Protein AF-A0A3A9TE23-F1 (afdb_monomer_lite)

Radius of gyration: 24.59 Å; chains: 1; bounding box: 57×44×62 Å

Foldseek 3Di:
DDWDWDADPPPRDIATEDDDAKEKEAEPPPRDIDTDHDPDPPDQWYFYHDRHDGFWIKDWDQDPVHNVFIKIWTGGLNDTDIDRDPDPVVVSVVNSVVVVVNVVVVVVLVVVLVVLLVVQLVVDPLAKGWSAWDDDPPDDTFTWIWGRPDPQKIWTWGWDDDDPFKIKIWIFTFPDRHPDSVSVSVLSSVVCVQCVCCRVVVPDDSQVTGPPCVVGGHTPDIDMGGD

Secondary structure (DSSP, 8-state):
-EEEEEE-TTT--EEEEEESS-EEEE-TTT--EEEE--S-TT----EEEETTEEEEEEEEEE-SSSTT-EEEEEEETTEEEEE----HHHHHHHHHHHHHH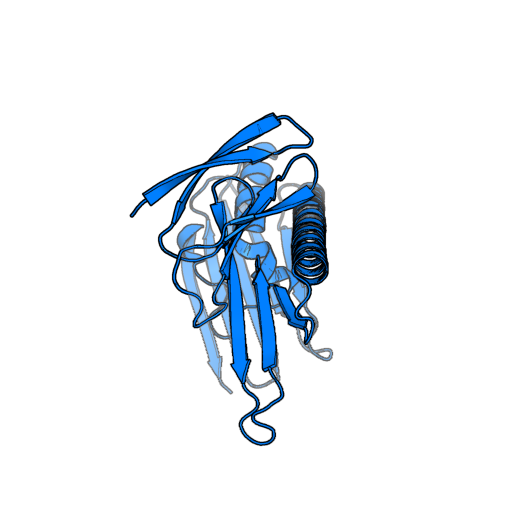HHHHHHHHHHHHHHHHHHHHHH-SSS-EEEEEEEETTEEEEEEEEEEEETTEEEEEEEEEEGGGEEEEEEEEESS---SHHHHHHHHHHHHHHHHHHHHHT-S-TTT-STTGGGTEEEEEEEEEE-

Structure (mmCIF, N/CA/C/O backbone):
data_AF-A0A3A9TE23-F1
#
_entry.id   AF-A0A3A9TE23-F1
#
loop_
_atom_site.group_PDB
_atom_site.id
_atom_site.type_symbol
_atom_site.label_atom_id
_atom_site.label_alt_id
_atom_site.label_comp_id
_atom_site.label_asym_id
_atom_site.label_entity_id
_atom_site.label_seq_id
_atom_site.pdbx_PDB_ins_code
_atom_site.Cartn_x
_atom_site.Cartn_y
_atom_site.Cartn_z
_atom_site.occupancy
_atom_site.B_iso_or_equiv
_atom_site.auth_seq_id
_atom_site.auth_comp_id
_atom_site.auth_asym_id
_atom_site.auth_atom_id
_atom_site.pdbx_PDB_model_num
ATOM 1 N N . MET A 1 1 ? 21.279 19.957 -16.772 1.00 60.94 1 MET A N 1
ATOM 2 C CA . MET A 1 1 ? 20.176 19.000 -17.012 1.00 60.94 1 MET A CA 1
ATOM 3 C C . MET A 1 1 ? 19.514 19.462 -18.283 1.00 60.94 1 MET A C 1
ATOM 5 O O . MET A 1 1 ? 19.335 20.667 -18.406 1.00 60.94 1 MET A O 1
ATOM 9 N N . CYS A 1 2 ? 19.209 18.559 -19.206 1.00 66.44 2 CYS A N 1
ATOM 10 C CA . CYS A 1 2 ? 18.525 18.917 -20.442 1.00 66.44 2 CYS A CA 1
ATOM 11 C C . CYS A 1 2 ? 17.061 18.499 -20.309 1.00 66.44 2 CYS A C 1
ATOM 13 O O . CYS A 1 2 ? 16.775 17.368 -19.922 1.00 66.44 2 CYS A O 1
ATOM 15 N N . GLU A 1 3 ? 16.146 19.429 -20.561 1.00 82.75 3 GLU A N 1
ATOM 16 C CA . GLU A 1 3 ? 14.729 19.113 -20.722 1.00 82.75 3 GLU A CA 1
ATOM 17 C C . GLU A 1 3 ? 14.525 18.637 -22.160 1.00 82.75 3 GLU A C 1
ATOM 19 O O . GLU A 1 3 ? 14.970 19.295 -23.102 1.00 82.75 3 GLU A O 1
ATOM 24 N N . LYS A 1 4 ? 13.913 17.466 -22.325 1.00 84.12 4 LYS A N 1
ATOM 25 C CA . LYS A 1 4 ? 13.550 16.905 -23.624 1.00 84.12 4 LYS A CA 1
ATOM 26 C C . LYS A 1 4 ? 12.032 16.782 -23.686 1.00 84.12 4 LYS A C 1
ATOM 28 O O . LYS A 1 4 ? 11.417 16.255 -22.760 1.00 84.12 4 LYS A O 1
ATOM 33 N N . ILE A 1 5 ? 11.448 17.272 -24.776 1.00 87.94 5 ILE A N 1
ATOM 34 C CA . ILE A 1 5 ? 10.037 17.052 -25.102 1.00 87.94 5 ILE A CA 1
ATOM 35 C C . ILE A 1 5 ? 9.972 15.791 -25.947 1.00 87.94 5 ILE A C 1
ATOM 37 O O . ILE A 1 5 ? 10.686 15.684 -26.946 1.00 87.94 5 ILE A O 1
ATOM 41 N N . ILE A 1 6 ? 9.136 14.844 -25.543 1.00 87.38 6 ILE A N 1
ATOM 42 C CA . ILE A 1 6 ? 8.956 13.590 -26.261 1.00 87.38 6 ILE A CA 1
ATOM 43 C C . ILE A 1 6 ? 7.504 13.429 -26.615 1.00 87.38 6 ILE A C 1
ATOM 45 O O . ILE A 1 6 ? 6.638 13.591 -25.762 1.00 87.38 6 ILE A O 1
ATOM 49 N N . ARG A 1 7 ? 7.256 13.077 -27.868 1.00 89.56 7 ARG A N 1
ATOM 50 C CA . ARG A 1 7 ? 5.918 12.846 -28.377 1.00 89.56 7 ARG A CA 1
ATOM 51 C C . ARG A 1 7 ? 5.729 11.367 -28.659 1.00 89.56 7 ARG A C 1
ATOM 53 O O . ARG A 1 7 ? 6.504 10.775 -29.410 1.00 89.56 7 ARG A O 1
ATOM 60 N N . CYS A 1 8 ? 4.697 10.776 -28.069 1.00 88.56 8 CYS A N 1
ATOM 61 C CA . CYS A 1 8 ? 4.293 9.423 -28.404 1.00 88.56 8 CYS A CA 1
ATOM 62 C C . CYS A 1 8 ? 3.770 9.395 -29.843 1.00 88.56 8 CYS A C 1
ATOM 64 O O . CYS A 1 8 ? 2.800 10.069 -30.169 1.00 88.56 8 CYS A O 1
ATOM 66 N N . HIS A 1 9 ? 4.368 8.574 -30.702 1.00 87.56 9 HIS A N 1
ATOM 67 C CA . HIS A 1 9 ? 3.972 8.470 -32.109 1.00 87.56 9 HIS A CA 1
ATOM 68 C C . HIS A 1 9 ? 2.631 7.742 -32.328 1.00 87.56 9 HIS A C 1
ATOM 70 O O . HIS A 1 9 ? 2.135 7.713 -33.450 1.00 87.56 9 HIS A O 1
ATOM 76 N N . LYS A 1 10 ? 2.058 7.124 -31.284 1.00 90.44 10 LYS A N 1
ATOM 77 C CA . LYS A 1 10 ? 0.805 6.359 -31.366 1.00 90.44 10 LYS A CA 1
ATOM 78 C C . LYS A 1 10 ? -0.418 7.136 -30.872 1.00 90.44 10 LYS A C 1
ATOM 80 O O . LYS A 1 10 ? -1.478 7.000 -31.473 1.00 90.44 10 LYS A O 1
ATOM 85 N N . CYS A 1 11 ? -0.296 7.925 -29.800 1.00 90.56 11 CYS A N 1
ATOM 86 C CA . CYS A 1 11 ? -1.403 8.729 -29.255 1.00 90.56 11 CYS A CA 1
ATOM 87 C C . CYS A 1 11 ? -1.148 10.245 -29.260 1.00 90.56 11 CYS A C 1
ATOM 89 O O . CYS A 1 11 ? -1.963 10.997 -28.736 1.00 90.56 11 CYS A O 1
ATOM 91 N N . ASP A 1 12 ? -0.025 10.701 -29.826 1.00 90.44 12 ASP A N 1
ATOM 92 C CA . ASP A 1 12 ? 0.365 12.115 -29.941 1.00 90.44 12 ASP A CA 1
ATOM 93 C C . ASP A 1 12 ? 0.532 12.883 -28.620 1.00 90.44 12 ASP A C 1
ATOM 95 O O . ASP A 1 12 ? 0.778 14.091 -28.639 1.00 90.44 12 ASP A O 1
ATOM 99 N N . LYS A 1 13 ? 0.475 12.203 -27.469 1.00 89.81 13 LYS A N 1
ATOM 100 C CA . LYS A 1 13 ? 0.777 12.822 -26.177 1.00 89.81 13 LYS A CA 1
ATOM 101 C C . LYS A 1 13 ? 2.226 13.266 -26.080 1.00 89.81 13 LYS A C 1
ATOM 103 O O . LYS A 1 13 ? 3.140 12.554 -26.499 1.00 89.81 13 LYS A O 1
ATOM 108 N N . GLU A 1 14 ? 2.413 14.429 -25.469 1.00 92.12 14 GLU A N 1
ATOM 109 C CA . GLU A 1 14 ? 3.717 15.027 -25.222 1.00 92.12 14 GLU A CA 1
ATOM 110 C C . GLU A 1 14 ? 4.085 14.956 -23.740 1.00 92.12 14 GLU A C 1
ATOM 112 O O . GLU A 1 14 ? 3.259 15.221 -22.867 1.00 92.12 14 GLU A O 1
ATOM 117 N N . TYR A 1 15 ? 5.348 14.634 -23.478 1.00 90.25 15 TYR A N 1
ATOM 118 C CA . TYR A 1 15 ? 5.921 14.466 -22.148 1.00 90.25 15 TYR A CA 1
ATOM 119 C C . TYR A 1 15 ? 7.186 15.302 -22.018 1.00 90.25 15 TYR A C 1
ATOM 121 O O . TYR A 1 15 ? 8.023 15.316 -22.927 1.00 90.25 15 TYR A O 1
ATOM 129 N N . LYS A 1 16 ? 7.358 15.982 -20.884 1.00 91.62 16 LYS A N 1
ATOM 130 C CA . LYS A 1 16 ? 8.549 16.784 -20.590 1.00 91.62 16 LYS A CA 1
ATOM 131 C C . LYS A 1 16 ? 9.441 16.052 -19.600 1.00 91.62 16 LYS A C 1
ATOM 133 O O . LYS A 1 16 ? 9.187 16.033 -18.399 1.00 91.62 16 LYS A O 1
ATOM 138 N N . ILE A 1 17 ? 10.534 15.484 -20.100 1.00 87.50 17 ILE A N 1
ATOM 139 C CA . ILE A 1 17 ? 11.469 14.704 -19.286 1.00 87.50 17 ILE A CA 1
ATOM 140 C C . ILE A 1 17 ? 12.756 15.488 -19.064 1.00 87.50 17 ILE A C 1
ATOM 142 O O . ILE A 1 17 ? 13.442 15.892 -20.004 1.00 87.50 17 ILE A O 1
ATOM 146 N N . LYS A 1 18 ? 13.121 15.670 -17.793 1.00 87.38 18 LYS A N 1
ATOM 147 C CA . LYS A 1 18 ? 14.417 16.225 -17.387 1.00 87.38 18 LYS A CA 1
ATOM 148 C C . LYS A 1 18 ? 15.351 15.082 -17.026 1.00 87.38 18 LYS A C 1
ATOM 150 O O . LYS A 1 18 ? 15.304 14.586 -15.905 1.00 87.38 18 LYS A O 1
ATOM 155 N N . ASN A 1 19 ? 16.224 14.698 -17.955 1.00 82.62 19 ASN A N 1
ATOM 156 C CA . ASN A 1 19 ? 17.244 13.690 -17.684 1.00 82.62 19 ASN A CA 1
ATOM 157 C C . ASN A 1 19 ? 18.611 14.063 -18.274 1.00 82.62 19 ASN A C 1
ATOM 159 O O . ASN A 1 19 ? 18.714 14.841 -19.224 1.00 82.62 19 ASN A O 1
ATOM 163 N N . LYS A 1 20 ? 19.677 13.545 -17.662 1.00 77.94 20 LYS A N 1
ATOM 164 C CA . LYS A 1 20 ? 21.055 13.656 -18.163 1.00 77.94 20 LYS A CA 1
ATOM 165 C C . LYS A 1 20 ? 21.547 12.365 -18.821 1.00 77.94 20 LYS A C 1
ATOM 167 O O . LYS A 1 20 ? 22.457 12.452 -19.635 1.00 77.94 20 LYS A O 1
ATOM 172 N N . ASN A 1 21 ? 20.955 11.225 -18.472 1.00 76.06 21 ASN A N 1
ATOM 173 C CA . ASN A 1 21 ? 21.371 9.905 -18.938 1.00 76.06 21 ASN A CA 1
ATOM 174 C C . ASN A 1 21 ? 20.557 9.460 -20.158 1.00 76.06 21 ASN A C 1
ATOM 176 O O . ASN A 1 21 ? 19.556 10.092 -20.517 1.00 76.06 21 ASN A O 1
ATOM 180 N N . HIS A 1 22 ? 20.965 8.336 -20.747 1.00 83.38 22 HIS A N 1
ATOM 181 C CA . HIS A 1 22 ? 20.103 7.532 -21.607 1.00 83.38 22 HIS A CA 1
ATOM 182 C C . HIS A 1 22 ? 18.820 7.170 -20.870 1.00 83.38 22 HIS A C 1
ATOM 184 O O . HIS A 1 22 ? 18.830 6.941 -19.656 1.00 83.38 22 HIS A O 1
ATOM 190 N N . PHE A 1 23 ? 17.699 7.129 -21.580 1.00 87.75 23 PHE A N 1
ATOM 191 C CA . PHE A 1 23 ? 16.463 6.685 -20.957 1.00 87.75 23 PHE A CA 1
ATOM 192 C C . PHE A 1 23 ? 15.488 6.056 -21.938 1.00 87.75 23 PHE A C 1
ATOM 194 O O . PHE A 1 23 ? 15.481 6.348 -23.133 1.00 87.75 23 PHE A O 1
ATOM 201 N N . ILE A 1 24 ? 14.657 5.185 -21.384 1.00 90.44 24 ILE A N 1
ATOM 202 C CA . ILE A 1 24 ? 13.485 4.615 -22.026 1.00 90.44 24 ILE A CA 1
ATOM 203 C C . ILE A 1 24 ? 12.281 5.331 -21.438 1.00 90.44 24 ILE A C 1
ATOM 205 O O . ILE A 1 24 ? 12.178 5.489 -20.222 1.00 90.44 24 ILE A O 1
ATOM 209 N N . CYS A 1 25 ? 11.369 5.775 -22.289 1.00 90.75 25 CYS A N 1
ATOM 210 C CA . CYS A 1 25 ? 10.105 6.335 -21.847 1.00 90.75 25 CYS A CA 1
ATOM 211 C C . CYS A 1 25 ? 8.954 5.518 -22.433 1.00 90.75 25 CYS A C 1
ATOM 213 O O . CYS A 1 25 ? 8.954 5.174 -23.614 1.00 90.75 25 CYS A O 1
ATOM 215 N N . ILE A 1 26 ? 8.012 5.169 -21.562 1.00 93.19 26 ILE A N 1
ATOM 216 C CA . ILE A 1 26 ? 6.812 4.394 -21.846 1.00 93.19 26 ILE A CA 1
ATOM 217 C C . ILE A 1 26 ? 5.614 5.333 -21.718 1.00 93.19 26 ILE A C 1
ATOM 219 O O . ILE A 1 26 ? 5.441 5.993 -20.695 1.00 93.19 26 ILE A O 1
ATOM 223 N N . CYS A 1 27 ? 4.778 5.381 -22.751 1.00 91.31 27 CYS A N 1
ATOM 224 C CA . CYS A 1 27 ? 3.500 6.088 -22.718 1.00 91.31 27 CYS A CA 1
ATOM 225 C C . CYS A 1 27 ? 2.465 5.273 -21.929 1.00 91.31 27 CYS A C 1
ATOM 227 O O . CYS A 1 27 ? 2.150 4.152 -22.332 1.00 91.31 27 CYS A O 1
ATOM 229 N N . SER A 1 28 ? 1.897 5.829 -20.856 1.00 88.88 28 SER A N 1
ATOM 230 C CA . SER A 1 28 ? 0.905 5.123 -20.027 1.00 88.88 28 SER A CA 1
ATOM 231 C C . SER A 1 28 ? -0.415 4.832 -20.748 1.00 88.88 28 SER A C 1
ATOM 233 O O . SER A 1 28 ? -1.085 3.856 -20.427 1.00 88.88 28 SER A O 1
ATOM 235 N N . GLU A 1 29 ? -0.788 5.629 -21.754 1.00 87.56 29 GLU A N 1
ATOM 236 C CA . GLU A 1 29 ? -2.057 5.443 -22.468 1.00 87.56 29 GLU A CA 1
ATOM 237 C C . GLU A 1 29 ? -2.046 4.272 -23.439 1.00 87.56 29 GLU A C 1
ATOM 239 O O . GLU A 1 29 ? -3.017 3.526 -23.546 1.00 87.56 29 GLU A O 1
ATOM 244 N N . CYS A 1 30 ? -0.974 4.153 -24.219 1.00 89.31 30 CYS A N 1
ATOM 245 C CA . CYS A 1 30 ? -0.921 3.209 -25.330 1.00 89.31 30 CYS A CA 1
ATOM 246 C C . CYS A 1 30 ? 0.144 2.124 -25.153 1.00 89.31 30 CYS A C 1
ATOM 248 O O . CYS A 1 30 ? 0.262 1.259 -26.032 1.00 89.31 30 CYS A O 1
ATOM 250 N N . MET A 1 31 ? 0.877 2.178 -24.030 1.00 89.50 31 MET A N 1
ATOM 251 C CA . MET A 1 31 ? 1.964 1.282 -23.626 1.00 89.50 31 MET A CA 1
ATOM 252 C C . MET A 1 31 ? 3.027 1.113 -24.710 1.00 89.50 31 MET A C 1
ATOM 254 O O . MET A 1 31 ? 3.570 0.032 -24.898 1.00 89.50 31 MET A O 1
ATOM 258 N N . THR A 1 32 ? 3.308 2.180 -25.456 1.00 88.38 32 THR A N 1
ATOM 259 C CA . THR A 1 32 ? 4.381 2.201 -26.451 1.00 88.38 32 THR A CA 1
ATOM 260 C C . THR A 1 32 ? 5.624 2.829 -25.843 1.00 88.38 32 THR A C 1
ATOM 262 O O . THR A 1 32 ? 5.549 3.921 -25.274 1.00 88.38 32 THR A O 1
ATOM 265 N N . GLY A 1 33 ? 6.751 2.126 -25.957 1.00 86.44 33 GLY A N 1
ATOM 266 C CA . GLY A 1 33 ? 8.049 2.584 -25.479 1.00 86.44 33 GLY A CA 1
ATOM 267 C C . GLY A 1 33 ? 8.917 3.183 -26.578 1.00 86.44 33 GLY A C 1
ATOM 268 O O . GLY A 1 33 ? 8.765 2.869 -27.757 1.00 86.44 33 GLY A O 1
ATOM 269 N N . TYR A 1 34 ? 9.830 4.058 -26.179 1.00 83.31 34 TYR A N 1
ATOM 270 C CA . TYR A 1 34 ? 10.830 4.660 -27.054 1.00 83.31 34 TYR A CA 1
ATOM 271 C C . TYR A 1 34 ? 12.119 4.920 -26.279 1.00 83.31 34 TYR A C 1
ATOM 273 O O . TYR A 1 34 ? 12.097 5.362 -25.126 1.00 83.31 34 TYR A O 1
ATOM 281 N N . THR A 1 35 ? 13.251 4.657 -26.926 1.00 81.19 35 THR A N 1
ATOM 282 C CA . THR A 1 35 ? 14.575 5.009 -26.418 1.00 81.19 35 THR A CA 1
ATOM 283 C C . THR A 1 35 ? 14.954 6.419 -26.822 1.00 81.19 35 THR A C 1
ATOM 285 O O . THR A 1 35 ? 14.730 6.855 -27.951 1.00 81.19 35 THR A O 1
ATOM 288 N N . ILE A 1 36 ? 15.587 7.128 -25.894 1.00 74.88 36 ILE A N 1
ATOM 289 C CA . ILE A 1 36 ? 16.309 8.355 -26.192 1.00 74.88 36 ILE A CA 1
ATOM 290 C C . ILE A 1 36 ? 17.752 8.175 -25.750 1.00 74.88 36 ILE A C 1
ATOM 292 O O . ILE A 1 36 ? 18.080 8.244 -24.562 1.00 74.88 36 ILE A O 1
ATOM 296 N N . GLU A 1 37 ? 18.611 7.990 -26.743 1.00 71.06 37 GLU A N 1
ATOM 297 C CA . GLU A 1 37 ? 20.050 7.888 -26.557 1.00 71.06 37 GLU A CA 1
ATOM 298 C C . GLU A 1 37 ? 20.670 9.289 -26.371 1.00 71.06 37 GLU A C 1
ATOM 300 O O . GLU A 1 37 ? 20.199 10.314 -26.884 1.00 71.06 37 GLU A O 1
ATOM 305 N N . THR A 1 38 ? 21.710 9.355 -25.551 1.00 60.25 38 THR A N 1
ATOM 306 C CA . THR A 1 38 ? 22.585 10.513 -25.337 1.00 60.25 38 THR A CA 1
ATOM 307 C C . THR A 1 38 ? 23.970 10.207 -25.918 1.00 60.25 38 THR A C 1
ATOM 309 O O . THR A 1 38 ? 24.295 9.055 -26.150 1.00 60.25 38 THR A O 1
ATOM 312 N N . LEU A 1 39 ? 24.791 11.218 -26.205 1.00 50.78 39 LEU A N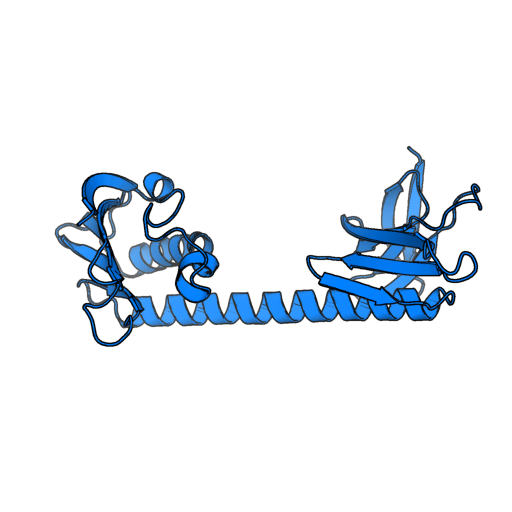 1
ATOM 313 C CA . LEU A 1 39 ? 26.033 11.086 -26.997 1.00 50.78 39 LEU A CA 1
ATOM 314 C C . LEU A 1 39 ? 27.164 10.227 -26.371 1.00 50.78 39 LEU A C 1
ATOM 316 O O . LEU A 1 39 ? 28.256 10.194 -26.928 1.00 50.78 39 LEU A O 1
ATOM 320 N N . ASP A 1 40 ? 26.949 9.570 -25.227 1.00 49.66 40 ASP A N 1
ATOM 321 C CA . ASP A 1 40 ? 27.984 8.812 -24.508 1.00 49.66 40 ASP A CA 1
ATOM 322 C C . ASP A 1 40 ? 27.730 7.295 -24.603 1.00 49.66 40 ASP A C 1
ATOM 324 O O . ASP A 1 40 ? 26.883 6.735 -23.909 1.00 49.66 40 ASP A O 1
ATOM 328 N N . GLU A 1 41 ? 28.441 6.626 -25.511 1.00 51.72 41 GLU A N 1
ATOM 329 C CA . GLU A 1 41 ? 28.194 5.240 -25.953 1.00 51.72 41 GLU A CA 1
ATOM 330 C C . GLU A 1 41 ? 28.765 4.158 -25.014 1.00 51.72 41 GLU A C 1
ATOM 332 O O . GLU A 1 41 ? 28.697 2.966 -25.312 1.00 51.72 41 GLU A O 1
ATOM 337 N N . THR A 1 42 ? 29.374 4.534 -23.886 1.00 50.41 42 THR A N 1
ATOM 338 C CA . THR A 1 42 ? 30.250 3.604 -23.151 1.00 50.41 42 THR A CA 1
ATOM 339 C C . THR A 1 42 ? 29.564 2.756 -22.071 1.00 50.41 42 THR A C 1
ATOM 341 O O . THR A 1 42 ? 30.170 1.783 -21.615 1.00 50.41 42 THR A O 1
ATOM 344 N N . LYS A 1 43 ? 28.311 3.057 -21.686 1.00 56.81 43 LYS A N 1
ATOM 345 C CA . LYS A 1 43 ? 27.490 2.256 -20.746 1.00 56.81 43 LYS A CA 1
ATOM 346 C C . LYS A 1 43 ? 25.990 2.372 -21.048 1.00 56.81 43 LYS A C 1
ATOM 348 O O . LYS A 1 43 ? 25.491 3.489 -21.173 1.00 56.81 43 LYS A O 1
ATOM 353 N N . MET A 1 44 ? 25.254 1.253 -21.092 1.00 61.50 44 MET A N 1
ATOM 354 C CA . MET A 1 44 ? 23.783 1.255 -21.208 1.00 61.50 44 MET A CA 1
ATOM 355 C C . MET A 1 44 ? 23.105 1.286 -19.826 1.00 61.50 44 MET A C 1
ATOM 357 O O . MET A 1 44 ? 22.284 0.423 -19.511 1.00 61.50 44 MET A O 1
ATOM 361 N N . ASP A 1 45 ? 23.412 2.292 -19.006 1.00 72.56 45 ASP A N 1
ATOM 362 C CA . ASP A 1 45 ? 22.603 2.586 -17.820 1.00 72.56 45 ASP A CA 1
ATOM 363 C C . ASP A 1 45 ? 21.445 3.498 -18.254 1.00 72.56 45 ASP A C 1
ATOM 365 O O . ASP A 1 45 ? 21.624 4.695 -18.497 1.00 72.56 45 ASP A O 1
ATOM 369 N N . TYR A 1 46 ? 20.258 2.912 -18.418 1.00 84.56 46 TYR A N 1
ATOM 370 C CA . TYR A 1 46 ? 19.057 3.631 -18.845 1.00 84.56 46 TYR A CA 1
ATOM 371 C C . TYR A 1 46 ? 18.177 3.946 -17.648 1.00 84.56 46 TYR A C 1
ATOM 373 O O . TYR A 1 46 ? 17.842 3.055 -16.873 1.00 84.56 46 TYR A O 1
ATOM 381 N N . ASP A 1 47 ? 17.708 5.182 -17.539 1.00 89.81 47 ASP A N 1
ATOM 382 C CA . ASP A 1 47 ? 16.562 5.470 -16.681 1.00 89.81 47 ASP A CA 1
ATOM 383 C C . ASP A 1 47 ? 15.263 5.044 -17.377 1.00 89.81 47 ASP A C 1
ATOM 385 O O . ASP A 1 47 ? 15.141 5.141 -18.597 1.00 89.81 47 ASP A O 1
ATOM 389 N N . ILE A 1 48 ? 14.277 4.588 -16.610 1.00 91.62 48 ILE A N 1
ATOM 390 C CA . ILE A 1 48 ? 12.964 4.201 -17.133 1.00 91.62 48 ILE A CA 1
ATOM 391 C C . ILE A 1 48 ? 11.940 5.221 -16.651 1.00 91.62 48 ILE A C 1
ATOM 393 O O . ILE A 1 48 ? 11.803 5.457 -15.447 1.00 91.62 48 ILE A O 1
ATOM 397 N N . PHE A 1 49 ? 11.207 5.802 -17.593 1.00 92.56 49 PHE A N 1
ATOM 398 C CA . PHE A 1 49 ? 10.126 6.743 -17.342 1.00 92.56 49 PHE A CA 1
ATOM 399 C C . PHE A 1 49 ? 8.787 6.158 -17.787 1.00 92.56 49 PHE A C 1
ATOM 401 O O . PHE A 1 49 ? 8.685 5.601 -18.877 1.00 92.56 49 PHE A O 1
ATOM 408 N N . LEU A 1 50 ? 7.763 6.322 -16.955 1.00 91.38 50 LEU A N 1
ATOM 409 C CA . LEU A 1 50 ? 6.363 6.170 -17.336 1.00 91.38 50 LEU A CA 1
ATOM 410 C C . LEU A 1 50 ? 5.789 7.583 -17.414 1.00 91.38 50 LEU A C 1
ATOM 412 O O . LEU A 1 50 ? 5.741 8.285 -16.399 1.00 91.38 50 LEU A O 1
ATOM 416 N N . ASP A 1 51 ? 5.435 8.017 -18.621 1.00 91.25 51 ASP A N 1
ATOM 417 C CA . ASP A 1 51 ? 5.180 9.423 -18.937 1.00 91.25 51 ASP A CA 1
ATOM 418 C C . ASP A 1 51 ? 6.351 10.319 -18.465 1.00 91.25 51 ASP A C 1
ATOM 420 O O . ASP A 1 51 ? 7.483 10.163 -18.923 1.00 91.25 51 ASP A O 1
ATOM 424 N N . GLU A 1 52 ? 6.110 11.236 -17.523 1.00 90.88 52 GLU A N 1
ATOM 425 C CA . GLU A 1 52 ? 7.113 12.163 -16.972 1.00 90.88 52 GLU A CA 1
ATOM 426 C C . GLU A 1 52 ? 7.777 11.648 -15.680 1.00 90.88 52 GLU A C 1
ATOM 428 O O . GLU A 1 52 ? 8.744 12.239 -15.188 1.00 90.88 52 GLU A O 1
ATOM 433 N N . LYS A 1 53 ? 7.282 10.542 -15.111 1.00 91.56 53 LYS A N 1
ATOM 434 C CA . LYS A 1 53 ? 7.741 10.014 -13.822 1.00 91.56 53 LYS A CA 1
ATOM 435 C C . LYS A 1 53 ? 8.834 8.972 -14.033 1.00 91.56 53 LYS A C 1
ATOM 437 O O . LYS A 1 53 ? 8.624 7.975 -14.718 1.00 91.56 53 LYS A O 1
ATOM 442 N N . LYS A 1 54 ? 9.987 9.151 -13.382 1.00 91.88 54 LYS A N 1
ATOM 443 C CA . LYS A 1 54 ? 11.008 8.098 -13.294 1.00 91.88 54 LYS A CA 1
ATOM 444 C C . LYS A 1 54 ? 10.468 6.947 -12.440 1.00 91.88 54 LYS A C 1
ATOM 446 O O . LYS A 1 54 ? 10.141 7.152 -11.273 1.00 91.88 54 LYS A O 1
ATOM 451 N N . VAL A 1 55 ? 10.386 5.755 -13.020 1.00 91.88 55 VAL A N 1
ATOM 452 C CA . VAL A 1 55 ? 9.820 4.545 -12.393 1.00 91.88 55 VAL A CA 1
ATOM 453 C C . VAL A 1 55 ? 10.828 3.409 -12.251 1.00 91.88 55 VAL A C 1
ATOM 455 O O . VAL A 1 55 ? 10.525 2.386 -11.637 1.00 91.88 55 VAL A O 1
ATOM 458 N N . GLY A 1 56 ? 12.025 3.569 -12.812 1.00 91.56 56 GLY A N 1
ATOM 459 C CA . GLY A 1 56 ? 13.015 2.509 -12.809 1.00 91.56 56 GLY A CA 1
ATOM 460 C C . GLY A 1 56 ? 14.347 2.893 -13.427 1.00 91.56 56 GLY A C 1
ATOM 461 O O . GLY A 1 56 ? 14.576 4.050 -13.793 1.00 91.56 56 GLY A O 1
ATOM 462 N N . TYR A 1 57 ? 15.217 1.897 -13.534 1.00 90.81 57 TYR A N 1
ATOM 463 C CA . TYR A 1 57 ? 16.485 1.972 -14.244 1.00 90.81 57 TYR A CA 1
ATOM 464 C C . TYR A 1 57 ? 16.938 0.580 -14.709 1.00 90.81 57 TYR A C 1
ATOM 466 O O . TYR A 1 57 ? 16.512 -0.442 -14.168 1.00 90.81 57 TYR A O 1
ATOM 474 N N . ILE A 1 58 ? 17.819 0.549 -15.703 1.00 88.75 58 ILE A N 1
ATOM 475 C CA . ILE A 1 58 ? 18.510 -0.648 -16.177 1.00 88.75 58 ILE A CA 1
ATOM 476 C C . ILE A 1 58 ? 19.952 -0.599 -15.674 1.00 88.75 58 ILE A C 1
ATOM 478 O O . ILE A 1 58 ? 20.625 0.412 -15.847 1.00 88.75 58 ILE A O 1
ATOM 482 N N . GLU A 1 59 ? 20.414 -1.689 -15.065 1.00 86.69 59 GLU A N 1
ATOM 483 C CA . GLU A 1 59 ? 21.808 -1.899 -14.665 1.00 86.69 59 GLU A CA 1
ATOM 484 C C . GLU A 1 59 ? 22.455 -2.946 -15.581 1.00 86.69 59 GLU A C 1
ATOM 486 O O . GLU A 1 59 ? 22.000 -4.094 -15.648 1.00 86.69 59 GLU A O 1
ATOM 491 N N . GLU A 1 60 ? 23.553 -2.590 -16.249 1.00 83.94 60 GLU A N 1
ATOM 492 C CA . GLU A 1 60 ? 24.406 -3.567 -16.931 1.00 83.94 60 GLU A CA 1
ATOM 493 C C . GLU A 1 60 ? 25.401 -4.218 -15.965 1.00 83.94 60 GLU A C 1
ATOM 495 O O . GLU A 1 60 ? 26.218 -3.562 -15.317 1.00 83.94 60 GLU A O 1
ATOM 500 N N . ARG A 1 61 ? 25.394 -5.553 -15.912 1.00 78.06 61 ARG A N 1
ATOM 501 C CA . ARG A 1 61 ? 26.380 -6.349 -15.179 1.00 78.06 61 ARG A CA 1
ATOM 502 C C . ARG A 1 61 ? 27.173 -7.233 -16.127 1.00 78.06 61 ARG A C 1
ATOM 504 O O . ARG A 1 61 ? 26.653 -8.183 -16.714 1.00 78.06 61 ARG A O 1
ATOM 511 N N . ILE A 1 62 ? 28.471 -6.957 -16.211 1.00 75.62 62 ILE A N 1
ATOM 512 C CA . ILE A 1 62 ? 29.434 -7.826 -16.889 1.00 75.62 62 ILE A CA 1
ATOM 513 C C . ILE A 1 62 ? 29.696 -9.035 -15.991 1.00 75.62 62 ILE A C 1
ATOM 515 O O . ILE A 1 62 ? 30.006 -8.885 -14.806 1.00 75.62 62 ILE A O 1
ATOM 519 N N . ASN A 1 63 ? 29.582 -10.241 -16.545 1.00 66.88 63 ASN A N 1
ATOM 520 C CA . ASN A 1 63 ? 29.920 -11.450 -15.811 1.00 66.88 63 ASN A CA 1
ATOM 521 C C . ASN A 1 63 ? 31.433 -11.453 -15.495 1.00 66.88 63 ASN A C 1
ATOM 523 O O . ASN A 1 63 ? 32.251 -11.375 -16.416 1.00 66.88 63 ASN A O 1
ATOM 527 N N . PRO A 1 64 ? 31.838 -11.564 -14.215 1.00 62.50 64 PRO A N 1
ATOM 528 C CA . PRO A 1 64 ? 33.248 -11.491 -13.835 1.00 62.50 64 PRO A CA 1
ATOM 529 C C . PRO A 1 64 ? 34.075 -12.681 -14.350 1.00 62.50 64 PRO A C 1
ATOM 531 O O . PRO A 1 64 ? 35.289 -12.556 -14.499 1.00 62.50 64 PRO A O 1
ATOM 534 N N . VAL A 1 65 ? 33.432 -13.820 -14.635 1.00 65.12 65 VAL A N 1
ATOM 535 C CA . VAL A 1 65 ? 34.076 -15.060 -15.100 1.00 65.12 65 VAL A CA 1
ATOM 536 C C . VAL A 1 65 ? 34.148 -15.106 -16.626 1.00 65.12 65 VAL A C 1
ATOM 538 O O . VAL A 1 65 ? 35.175 -15.474 -17.192 1.00 65.12 65 VAL A O 1
ATOM 541 N N . VAL A 1 66 ? 33.076 -14.688 -17.303 1.00 67.69 66 VAL A N 1
ATOM 542 C CA . VAL A 1 66 ? 32.978 -14.677 -18.768 1.00 67.69 66 VAL A CA 1
ATOM 543 C C . VAL A 1 66 ? 32.809 -13.234 -19.229 1.00 67.69 66 VAL A C 1
ATOM 545 O O . VAL A 1 66 ? 31.694 -12.755 -19.395 1.00 67.69 66 VAL A O 1
ATOM 548 N N . LYS A 1 67 ? 33.926 -12.525 -19.432 1.00 62.41 67 LYS A N 1
ATOM 549 C CA . LYS A 1 67 ? 33.946 -11.077 -19.731 1.00 62.41 67 LYS A CA 1
ATOM 550 C C . LYS A 1 67 ? 33.166 -10.663 -20.989 1.00 62.41 67 LYS A C 1
ATOM 552 O O . LYS A 1 67 ? 32.865 -9.486 -21.144 1.00 62.41 67 LYS A O 1
ATOM 557 N N . SER A 1 68 ? 32.857 -11.600 -21.888 1.00 65.00 68 SER A N 1
ATOM 558 C CA . SER A 1 68 ? 32.023 -11.370 -23.077 1.00 65.00 68 SER A CA 1
ATOM 559 C C . SER A 1 68 ? 30.517 -11.416 -22.795 1.00 65.00 68 SER A C 1
ATOM 561 O O . SER A 1 68 ? 29.730 -11.034 -23.660 1.00 65.00 68 SER A O 1
ATOM 563 N N . HIS A 1 69 ? 30.108 -11.883 -21.612 1.00 72.88 69 HIS A N 1
ATOM 564 C CA . HIS A 1 69 ? 28.710 -12.046 -21.233 1.00 72.88 69 HIS A CA 1
ATOM 565 C C . HIS A 1 69 ? 28.226 -10.843 -20.424 1.00 72.88 69 HIS A C 1
ATOM 567 O O . HIS A 1 69 ? 28.731 -10.574 -19.329 1.00 72.88 69 HIS A O 1
ATOM 573 N N . VAL A 1 70 ? 27.238 -10.130 -20.960 1.00 74.31 70 VAL A N 1
ATOM 574 C CA . VAL A 1 70 ? 26.609 -8.969 -20.318 1.00 74.31 70 VAL A CA 1
ATOM 575 C C . VAL A 1 70 ? 25.169 -9.336 -19.997 1.00 74.31 70 VAL A C 1
ATOM 577 O O . VAL A 1 70 ? 24.407 -9.676 -20.897 1.00 74.31 70 VAL A O 1
ATOM 580 N N . ALA A 1 71 ? 24.806 -9.271 -18.720 1.00 81.12 71 ALA A N 1
ATOM 581 C CA . ALA A 1 71 ? 23.425 -9.394 -18.273 1.00 81.12 71 ALA A CA 1
ATOM 582 C C . ALA A 1 71 ? 22.903 -8.012 -17.872 1.00 81.12 71 ALA A C 1
ATOM 584 O O . ALA A 1 71 ? 23.610 -7.244 -17.221 1.00 81.12 71 ALA A O 1
ATOM 585 N N . ARG A 1 72 ? 21.659 -7.711 -18.225 1.00 83.56 72 ARG A N 1
ATOM 586 C CA . ARG A 1 72 ? 20.947 -6.493 -17.841 1.00 83.56 72 ARG A CA 1
ATOM 587 C C . ARG A 1 72 ? 19.936 -6.823 -16.758 1.00 83.56 72 ARG A C 1
ATOM 589 O O . ARG A 1 72 ? 19.258 -7.849 -16.824 1.00 83.56 72 ARG A O 1
ATOM 596 N N . LYS A 1 73 ? 19.849 -5.964 -15.749 1.00 87.88 73 LYS A N 1
ATOM 597 C CA . LYS A 1 73 ? 18.790 -6.002 -14.742 1.00 87.88 73 LYS A CA 1
ATOM 598 C C . LYS A 1 73 ? 17.900 -4.788 -14.915 1.00 87.88 73 LYS A C 1
ATOM 600 O O . LYS A 1 73 ? 18.376 -3.663 -14.825 1.00 87.88 73 LYS A O 1
ATOM 605 N N . ILE A 1 74 ? 16.624 -5.029 -15.152 1.00 88.50 74 ILE A N 1
ATOM 606 C CA . ILE A 1 74 ? 15.589 -4.016 -15.287 1.00 88.50 74 ILE A CA 1
ATOM 607 C C . ILE A 1 74 ? 14.904 -3.901 -13.930 1.00 88.50 74 ILE A C 1
ATOM 609 O O . ILE A 1 74 ? 14.195 -4.813 -13.508 1.00 88.50 74 ILE A O 1
ATOM 613 N N . HIS A 1 75 ? 15.136 -2.789 -13.242 1.00 89.69 75 HIS A N 1
ATOM 614 C CA . HIS A 1 75 ? 14.478 -2.455 -11.986 1.00 89.69 75 HIS A CA 1
ATOM 615 C C . HIS A 1 75 ? 13.332 -1.493 -12.286 1.00 89.69 75 HIS A C 1
ATOM 617 O O . HIS A 1 75 ? 13.589 -0.365 -12.702 1.00 89.69 75 HIS A O 1
ATOM 623 N N . CYS A 1 76 ? 12.079 -1.905 -12.095 1.00 87.56 76 CYS A N 1
ATOM 624 C CA . CYS A 1 76 ? 10.920 -1.072 -12.421 1.00 87.56 76 CYS A CA 1
ATOM 625 C C . CYS A 1 76 ? 9.766 -1.325 -11.449 1.00 87.56 76 CYS A C 1
ATOM 627 O O . CYS A 1 76 ? 9.328 -2.460 -11.315 1.00 87.56 76 CYS A O 1
ATOM 629 N N . LEU A 1 77 ? 9.276 -0.273 -10.778 1.00 84.44 77 LEU A N 1
ATOM 630 C CA . LEU A 1 77 ? 8.095 -0.335 -9.896 1.00 84.44 77 LEU A CA 1
ATOM 631 C C . LEU A 1 77 ? 8.115 -1.485 -8.862 1.00 84.44 77 LEU A C 1
ATOM 633 O O . LEU A 1 77 ? 7.084 -2.071 -8.557 1.00 84.44 77 LEU A O 1
ATOM 637 N N . GLY A 1 78 ? 9.293 -1.807 -8.317 1.00 76.12 78 GLY A N 1
ATOM 638 C CA . GLY A 1 78 ? 9.472 -2.896 -7.345 1.00 76.12 78 GLY A CA 1
ATOM 639 C C . GLY A 1 78 ? 9.751 -4.272 -7.963 1.00 76.12 78 GLY A C 1
ATOM 640 O O . GLY A 1 78 ? 10.240 -5.155 -7.263 1.00 76.12 78 GLY A O 1
ATOM 641 N N . GLU A 1 79 ? 9.552 -4.439 -9.271 1.00 82.56 79 GLU A N 1
ATOM 642 C CA . GLU A 1 79 ? 9.941 -5.640 -10.010 1.00 82.56 79 GLU A CA 1
ATOM 643 C C . GLU A 1 79 ? 11.417 -5.588 -10.436 1.00 82.56 79 GLU A C 1
ATOM 645 O O . GLU A 1 79 ? 12.002 -4.520 -10.660 1.00 82.56 79 GLU A O 1
ATOM 650 N N . CYS A 1 80 ? 12.027 -6.768 -10.567 1.00 87.38 80 CYS A N 1
ATOM 651 C CA . CYS A 1 80 ? 13.398 -6.941 -11.040 1.00 87.38 80 CYS A CA 1
ATOM 652 C C . CYS A 1 80 ? 13.445 -8.064 -12.077 1.00 87.38 80 CYS A C 1
ATOM 654 O O . CYS A 1 80 ? 13.349 -9.243 -11.730 1.00 87.38 80 CYS A O 1
ATOM 656 N N . VAL A 1 81 ? 13.613 -7.697 -13.346 1.00 86.19 81 VAL A N 1
ATOM 657 C CA . VAL A 1 81 ? 13.719 -8.646 -14.461 1.00 86.19 81 VAL A CA 1
ATOM 658 C C . VAL A 1 81 ? 15.172 -8.721 -14.911 1.00 86.19 81 VAL A C 1
ATOM 660 O O . VAL A 1 81 ? 15.856 -7.704 -15.016 1.00 86.19 81 VAL A O 1
ATOM 663 N N . ARG A 1 82 ? 15.677 -9.932 -15.155 1.00 85.81 82 ARG A N 1
ATOM 664 C CA . ARG A 1 82 ? 17.007 -10.141 -15.733 1.00 85.81 82 ARG A CA 1
ATOM 665 C C . ARG A 1 82 ? 16.861 -10.559 -17.188 1.00 85.81 82 ARG A C 1
ATOM 667 O O . ARG A 1 82 ? 16.186 -11.544 -17.461 1.00 85.81 82 ARG A O 1
ATOM 674 N N . THR A 1 83 ? 17.609 -9.900 -18.065 1.00 83.31 83 THR A N 1
ATOM 675 C CA . THR A 1 83 ? 17.692 -10.248 -19.483 1.00 83.31 83 THR A CA 1
ATOM 676 C C . THR A 1 83 ? 19.118 -10.238 -19.988 1.00 83.31 83 THR A C 1
ATOM 678 O O . THR A 1 83 ? 20.004 -9.588 -19.432 1.00 83.31 83 THR A O 1
ATOM 681 N N . GLU A 1 84 ? 19.358 -11.008 -21.037 1.00 84.44 84 GLU A N 1
ATOM 682 C CA . GLU A 1 84 ? 20.637 -11.049 -21.749 1.00 84.44 84 GLU A CA 1
ATOM 683 C C . GLU A 1 84 ? 20.495 -10.434 -23.149 1.00 84.44 84 GLU A C 1
ATOM 685 O O . GLU A 1 84 ? 21.483 -10.310 -23.878 1.00 84.44 84 GLU A O 1
ATOM 690 N N . SER A 1 85 ? 19.278 -9.997 -23.508 1.00 80.31 85 SER A N 1
ATOM 691 C CA . SER A 1 85 ? 19.006 -9.372 -24.794 1.00 80.31 85 SER A CA 1
ATOM 692 C C . SER A 1 85 ? 19.730 -8.040 -24.932 1.00 80.31 85 SER A C 1
ATOM 694 O O . SER A 1 85 ? 19.859 -7.264 -23.979 1.00 80.31 85 SER A O 1
ATOM 696 N N . LYS A 1 86 ? 20.221 -7.793 -26.147 1.00 78.69 86 LYS A N 1
ATOM 697 C CA . LYS A 1 86 ? 20.757 -6.504 -26.601 1.00 78.69 86 LYS A CA 1
ATOM 698 C C . LYS A 1 86 ? 19.757 -5.753 -27.484 1.00 78.69 86 LYS A C 1
ATOM 700 O O . LYS A 1 86 ? 20.044 -4.616 -27.848 1.00 78.69 86 LYS A O 1
ATOM 705 N N . ASP A 1 87 ? 18.639 -6.381 -27.852 1.00 82.38 87 ASP A N 1
ATOM 706 C CA . ASP A 1 87 ? 17.601 -5.744 -28.653 1.00 82.38 87 ASP A CA 1
ATOM 707 C C . ASP A 1 87 ? 16.804 -4.785 -27.766 1.00 82.38 87 ASP A C 1
ATOM 709 O O . ASP A 1 87 ? 16.203 -5.166 -26.761 1.00 82.38 87 ASP A O 1
ATOM 713 N N . VAL A 1 88 ? 16.824 -3.511 -28.143 1.00 80.31 88 VAL A N 1
ATOM 714 C CA . VAL A 1 88 ? 16.120 -2.443 -27.436 1.00 80.31 88 VAL A CA 1
ATOM 715 C C . VAL A 1 88 ? 14.614 -2.698 -27.379 1.00 80.31 88 VAL A C 1
ATOM 717 O O . VAL A 1 88 ? 13.993 -2.382 -26.367 1.00 80.31 88 VAL A O 1
ATOM 720 N N . ASN A 1 89 ? 14.022 -3.271 -28.427 1.00 83.81 89 ASN A N 1
ATOM 721 C CA . ASN A 1 89 ? 12.587 -3.541 -28.454 1.00 83.81 89 ASN A CA 1
ATOM 722 C C . ASN A 1 89 ? 12.222 -4.656 -27.473 1.00 83.81 89 ASN A C 1
ATOM 724 O O . ASN A 1 89 ? 11.258 -4.506 -26.731 1.00 83.81 89 ASN A O 1
ATOM 728 N N . GLU A 1 90 ? 13.031 -5.716 -27.392 1.00 86.31 90 GLU A N 1
ATOM 729 C CA . GLU A 1 90 ? 12.827 -6.781 -26.400 1.00 86.31 90 GLU A CA 1
ATOM 730 C C . GLU A 1 90 ? 12.955 -6.241 -24.966 1.00 86.31 90 GLU A C 1
ATOM 732 O O . GLU A 1 90 ? 12.136 -6.557 -24.105 1.00 86.31 90 GLU A O 1
ATOM 737 N N . ILE A 1 91 ? 13.925 -5.354 -24.712 1.00 86.19 91 ILE A N 1
ATOM 738 C CA . ILE A 1 91 ? 14.077 -4.677 -23.413 1.00 86.19 91 ILE A CA 1
ATOM 739 C C . ILE A 1 91 ? 12.852 -3.799 -23.098 1.00 86.19 91 ILE A C 1
ATOM 741 O O . ILE A 1 91 ? 12.375 -3.785 -21.962 1.00 86.19 91 ILE A O 1
ATOM 745 N N . ILE A 1 92 ? 12.327 -3.063 -24.082 1.00 89.25 92 ILE A N 1
ATOM 746 C CA . ILE A 1 92 ? 11.105 -2.259 -23.929 1.00 89.25 92 ILE A CA 1
ATOM 747 C C . ILE A 1 92 ? 9.903 -3.153 -23.597 1.00 89.25 92 ILE A C 1
ATOM 749 O O . ILE A 1 92 ? 9.131 -2.813 -22.698 1.00 89.25 92 ILE A O 1
ATOM 753 N N . ASP A 1 93 ? 9.756 -4.294 -24.270 1.00 90.19 93 ASP A N 1
ATOM 754 C CA . ASP A 1 93 ? 8.675 -5.247 -24.011 1.00 90.19 93 ASP A CA 1
ATOM 755 C C . ASP A 1 93 ? 8.757 -5.829 -22.594 1.00 90.19 93 ASP A C 1
ATOM 757 O O . ASP A 1 93 ? 7.742 -5.919 -21.897 1.00 90.19 93 ASP A O 1
ATOM 761 N N . GLU A 1 94 ? 9.959 -6.161 -22.117 1.00 90.06 94 GLU A N 1
ATOM 762 C CA . GLU A 1 94 ? 10.172 -6.590 -20.733 1.00 90.06 94 GLU A CA 1
ATOM 763 C C . GLU A 1 94 ? 9.789 -5.503 -19.717 1.00 90.06 94 GLU A C 1
ATOM 765 O O . GLU A 1 94 ? 9.115 -5.803 -18.729 1.00 90.06 94 GLU A O 1
ATOM 770 N N . ILE A 1 95 ? 10.143 -4.236 -19.971 1.00 90.31 95 ILE A N 1
ATOM 771 C CA . ILE A 1 95 ? 9.727 -3.100 -19.130 1.00 90.31 95 ILE A CA 1
ATOM 772 C C . ILE A 1 95 ? 8.204 -2.974 -19.108 1.00 90.31 95 ILE A C 1
ATOM 774 O O . ILE A 1 95 ? 7.611 -2.833 -18.039 1.00 90.31 95 ILE A O 1
ATOM 778 N N . ILE A 1 96 ? 7.556 -3.018 -20.274 1.00 91.31 96 ILE A N 1
ATOM 779 C CA . ILE A 1 96 ? 6.097 -2.917 -20.392 1.00 91.31 96 ILE A CA 1
ATOM 780 C C . ILE A 1 96 ? 5.423 -4.039 -19.602 1.00 91.31 96 ILE A C 1
ATOM 782 O O . ILE A 1 96 ? 4.447 -3.788 -18.893 1.00 91.31 96 ILE A O 1
ATOM 786 N N . ASN A 1 97 ? 5.938 -5.264 -19.700 1.00 90.81 97 ASN A N 1
ATOM 787 C CA . ASN A 1 97 ? 5.418 -6.402 -18.952 1.00 90.81 97 ASN A CA 1
ATOM 788 C C . ASN A 1 97 ? 5.606 -6.225 -17.440 1.00 90.81 97 ASN A C 1
ATOM 790 O O . ASN A 1 97 ? 4.659 -6.467 -16.695 1.00 90.81 97 ASN A O 1
ATOM 794 N N . ALA A 1 98 ? 6.763 -5.733 -16.989 1.00 88.88 98 ALA A N 1
ATOM 795 C CA . ALA A 1 98 ? 7.000 -5.432 -15.577 1.00 88.88 98 ALA A CA 1
ATOM 796 C C . ALA A 1 98 ? 6.033 -4.353 -15.052 1.00 88.88 98 ALA A C 1
ATOM 798 O O . ALA A 1 98 ? 5.442 -4.518 -13.987 1.00 88.88 98 ALA A O 1
ATOM 799 N N . ILE A 1 99 ? 5.793 -3.287 -15.828 1.00 89.25 99 ILE A N 1
ATOM 800 C CA . ILE A 1 99 ? 4.821 -2.237 -15.480 1.00 89.25 99 ILE A CA 1
ATOM 801 C C . ILE A 1 99 ? 3.403 -2.811 -15.389 1.00 89.25 99 ILE A C 1
ATOM 803 O O . ILE A 1 99 ? 2.686 -2.515 -14.435 1.00 89.25 99 ILE A O 1
ATOM 807 N N . LYS A 1 100 ? 2.991 -3.646 -16.352 1.00 88.19 100 LYS A N 1
ATOM 808 C CA . LYS A 1 100 ? 1.670 -4.294 -16.335 1.00 88.19 100 LYS A CA 1
ATOM 809 C C . LYS A 1 100 ? 1.491 -5.185 -15.110 1.00 88.19 100 LYS A C 1
ATOM 811 O O . LYS A 1 100 ? 0.456 -5.099 -14.464 1.00 88.19 100 LYS A O 1
ATOM 816 N N . GLN A 1 101 ? 2.495 -5.994 -14.776 1.00 87.25 101 GLN A N 1
ATOM 817 C CA . GLN A 1 101 ? 2.460 -6.856 -13.595 1.00 87.25 101 GLN A CA 1
ATOM 818 C C . GLN A 1 101 ? 2.393 -6.045 -12.299 1.00 87.25 101 GLN A C 1
ATOM 820 O O . GLN A 1 101 ? 1.604 -6.374 -11.417 1.00 87.25 101 GLN A O 1
ATOM 825 N N . ALA A 1 102 ? 3.175 -4.967 -12.188 1.00 86.62 102 ALA A N 1
ATOM 826 C CA . ALA A 1 102 ? 3.118 -4.074 -11.034 1.00 86.62 102 ALA A CA 1
ATOM 827 C C . ALA A 1 102 ? 1.728 -3.431 -10.889 1.00 86.62 102 ALA A C 1
ATOM 829 O O . ALA A 1 102 ? 1.173 -3.405 -9.794 1.00 86.62 102 ALA A O 1
ATOM 830 N N . HIS A 1 103 ? 1.135 -2.980 -11.999 1.00 86.00 103 HIS A N 1
ATOM 831 C CA . HIS A 1 103 ? -0.214 -2.419 -12.000 1.00 86.00 103 HIS A CA 1
ATOM 832 C C . HIS A 1 103 ? -1.282 -3.457 -11.631 1.00 86.00 103 HIS A C 1
ATOM 834 O O . HIS A 1 103 ? -2.171 -3.169 -10.838 1.00 86.00 103 HIS A O 1
ATOM 840 N N . GLU A 1 104 ? -1.190 -4.676 -12.160 1.00 83.62 104 GLU A N 1
ATOM 841 C CA . GLU A 1 104 ? -2.105 -5.767 -11.813 1.00 83.62 104 GLU A CA 1
ATOM 842 C C . GLU A 1 104 ? -2.039 -6.097 -10.314 1.00 83.62 104 GLU A C 1
ATOM 844 O O . GLU A 1 104 ? -3.078 -6.182 -9.660 1.00 83.62 104 GLU A O 1
ATOM 849 N N . LYS A 1 105 ? -0.829 -6.189 -9.741 1.00 85.25 105 LYS A N 1
ATOM 850 C CA . LYS A 1 105 ? -0.637 -6.356 -8.291 1.00 85.25 105 LYS A CA 1
ATOM 851 C C . LYS A 1 105 ? -1.246 -5.200 -7.497 1.00 85.25 105 LYS A C 1
ATOM 853 O O . LYS A 1 105 ? -1.895 -5.437 -6.483 1.00 85.25 105 LYS A O 1
ATOM 858 N N . GLU A 1 106 ? -1.069 -3.962 -7.955 1.00 85.31 106 GLU A N 1
ATOM 859 C CA . GLU A 1 106 ? -1.654 -2.783 -7.312 1.00 85.31 106 GLU A CA 1
ATOM 860 C C . GLU A 1 106 ? -3.189 -2.823 -7.332 1.00 85.31 106 GLU A C 1
ATOM 862 O O . GLU A 1 106 ? -3.814 -2.600 -6.296 1.00 85.31 106 GLU A O 1
ATOM 867 N N . VAL A 1 107 ? -3.805 -3.160 -8.470 1.00 80.19 107 VAL A N 1
ATOM 868 C CA . VAL A 1 107 ? -5.266 -3.299 -8.596 1.00 80.19 107 VAL A CA 1
ATOM 869 C C . VAL A 1 107 ? -5.792 -4.389 -7.661 1.00 80.19 107 VAL A C 1
ATOM 871 O O . VAL A 1 107 ? -6.731 -4.139 -6.907 1.00 80.19 107 VAL A O 1
ATOM 874 N N . ILE A 1 108 ? -5.149 -5.562 -7.640 1.00 78.19 108 ILE A N 1
ATOM 875 C CA . ILE A 1 108 ? -5.500 -6.659 -6.726 1.00 78.19 108 ILE A CA 1
ATOM 876 C C . ILE A 1 108 ? -5.396 -6.199 -5.266 1.00 78.19 108 ILE A C 1
ATOM 878 O O . ILE A 1 108 ? -6.307 -6.443 -4.477 1.00 78.19 108 ILE A O 1
ATOM 882 N N . ASN A 1 109 ? -4.325 -5.491 -4.900 1.00 85.38 109 ASN A N 1
ATOM 883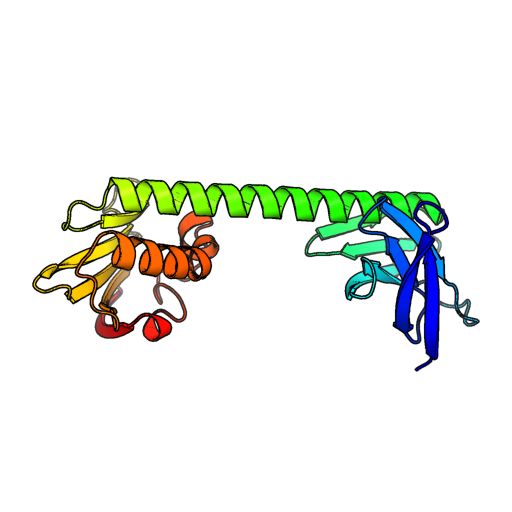 C CA . ASN A 1 109 ? -4.157 -4.959 -3.549 1.00 85.38 109 ASN A CA 1
ATOM 884 C C . ASN A 1 109 ? -5.262 -3.959 -3.188 1.00 85.38 109 ASN A C 1
ATOM 886 O O . ASN A 1 109 ? -5.805 -4.027 -2.089 1.00 85.38 109 ASN A O 1
ATOM 890 N N . GLN A 1 110 ? -5.640 -3.061 -4.101 1.00 85.19 110 GLN A N 1
ATOM 891 C CA . GLN A 1 110 ? -6.734 -2.113 -3.877 1.00 85.19 110 GLN A CA 1
ATOM 892 C C . GLN A 1 110 ? -8.083 -2.816 -3.692 1.00 85.19 110 GLN A C 1
ATOM 894 O O . GLN A 1 110 ? -8.862 -2.443 -2.813 1.00 85.19 110 GLN A O 1
ATOM 899 N N . ASP A 1 111 ? -8.364 -3.853 -4.475 1.00 86.19 111 ASP A N 1
ATOM 900 C CA . ASP A 1 111 ? -9.607 -4.610 -4.342 1.00 86.19 111 ASP A CA 1
ATOM 901 C C . ASP A 1 111 ? -9.630 -5.467 -3.066 1.00 86.19 111 ASP A C 1
ATOM 903 O O . ASP A 1 111 ? -10.666 -5.552 -2.397 1.00 86.19 111 ASP A O 1
ATOM 907 N N . ASN A 1 112 ? -8.483 -6.000 -2.637 1.00 88.12 112 ASN A N 1
ATOM 908 C CA . ASN A 1 112 ? -8.340 -6.647 -1.331 1.00 88.12 112 ASN A CA 1
ATOM 909 C C . ASN A 1 112 ? -8.573 -5.656 -0.178 1.00 88.12 112 ASN A C 1
ATOM 911 O O . ASN A 1 112 ? -9.322 -5.968 0.749 1.00 88.12 112 ASN A O 1
ATOM 915 N N . LYS A 1 113 ? -8.010 -4.438 -0.254 1.00 92.75 113 LYS A N 1
ATOM 916 C CA . LYS A 1 113 ? -8.259 -3.364 0.727 1.00 92.75 113 LYS A CA 1
ATOM 917 C C . LYS A 1 113 ? -9.750 -3.040 0.828 1.00 92.75 113 LYS A C 1
ATOM 919 O O . LYS A 1 113 ? -10.297 -3.042 1.929 1.00 92.75 113 LYS A O 1
ATOM 924 N N . LYS A 1 114 ? -10.437 -2.840 -0.305 1.00 91.88 114 LYS A N 1
ATOM 925 C CA . LYS A 1 114 ? -11.896 -2.612 -0.330 1.00 91.88 114 LYS A CA 1
ATOM 926 C C . LYS A 1 114 ? -12.665 -3.768 0.307 1.00 91.88 114 LYS A C 1
ATOM 928 O O . LYS A 1 114 ? -13.549 -3.531 1.124 1.00 91.88 114 LYS A O 1
ATOM 933 N N . THR A 1 115 ? -12.303 -5.005 -0.028 1.00 90.75 115 THR A N 1
ATOM 934 C CA . THR A 1 115 ? -12.952 -6.210 0.508 1.00 90.75 115 THR A CA 1
ATOM 935 C C . THR A 1 115 ? -12.821 -6.289 2.031 1.00 90.75 115 THR A C 1
ATOM 937 O O . THR A 1 115 ? -13.793 -6.603 2.719 1.00 90.75 115 THR A O 1
ATOM 940 N N . LEU A 1 116 ? -11.647 -5.958 2.580 1.00 91.00 116 LEU A N 1
ATOM 941 C CA . LEU A 1 116 ? -11.432 -5.902 4.028 1.00 91.00 116 LEU A CA 1
ATOM 942 C C . LEU A 1 116 ? -12.239 -4.788 4.693 1.00 91.00 116 LEU A C 1
ATOM 944 O O . LEU A 1 116 ? -12.888 -5.038 5.706 1.00 91.00 116 LEU A O 1
ATOM 948 N N . ILE A 1 117 ? -12.259 -3.588 4.109 1.00 94.00 117 ILE A N 1
ATOM 949 C CA . ILE A 1 117 ? -13.074 -2.474 4.612 1.00 94.00 117 ILE A CA 1
ATOM 950 C C . ILE A 1 117 ? -14.550 -2.884 4.665 1.00 94.00 117 ILE A C 1
ATOM 952 O O . ILE A 1 117 ? -15.203 -2.710 5.691 1.00 94.00 117 ILE A O 1
ATOM 956 N N . GLU A 1 118 ? -15.077 -3.484 3.596 1.00 94.31 118 GLU A N 1
ATOM 957 C CA . GLU A 1 118 ? -16.460 -3.965 3.559 1.00 94.31 118 GLU A CA 1
ATOM 958 C C . GLU A 1 118 ? -16.738 -5.051 4.597 1.00 94.31 118 GLU A C 1
ATOM 960 O O . GLU A 1 118 ? -17.811 -5.048 5.201 1.00 94.31 118 GLU A O 1
ATOM 965 N N . LYS A 1 119 ? -15.792 -5.972 4.811 1.00 93.25 119 LYS A N 1
ATOM 966 C CA . LYS A 1 119 ? -15.886 -6.988 5.863 1.00 93.25 119 LYS A CA 1
ATOM 967 C C . LYS A 1 119 ? -16.007 -6.322 7.236 1.00 93.25 119 LYS A C 1
ATOM 969 O O . LYS A 1 119 ? -16.993 -6.557 7.925 1.00 93.25 119 LYS A O 1
ATOM 974 N N . TYR A 1 120 ? -15.081 -5.437 7.598 1.00 94.25 120 TYR A N 1
ATOM 975 C CA . TYR A 1 120 ? -15.108 -4.763 8.900 1.00 94.25 120 TYR A CA 1
ATOM 976 C C . TYR A 1 120 ? -16.346 -3.886 9.081 1.00 94.25 120 TYR A C 1
ATOM 978 O O . TYR A 1 120 ? -16.917 -3.841 10.165 1.00 94.25 120 TYR A O 1
ATOM 986 N N . CYS A 1 121 ? -16.814 -3.225 8.021 1.00 93.88 121 CYS A N 1
ATOM 987 C CA . CYS A 1 121 ? -18.070 -2.483 8.051 1.00 93.88 121 CYS A CA 1
ATOM 988 C C . CYS A 1 121 ? -19.291 -3.392 8.262 1.00 93.88 121 CYS A C 1
ATOM 990 O O . CYS A 1 121 ? -20.233 -2.978 8.926 1.00 93.88 121 CYS A O 1
ATOM 992 N N . LYS A 1 122 ? -19.307 -4.615 7.718 1.00 92.56 122 LYS A N 1
ATOM 993 C CA . LYS A 1 122 ? -20.389 -5.581 7.982 1.00 92.56 122 LYS A CA 1
ATOM 994 C C . LYS A 1 122 ? -20.348 -6.107 9.415 1.00 92.56 122 LYS A C 1
ATOM 996 O O . LYS A 1 122 ? -21.405 -6.296 10.010 1.00 92.56 122 LYS A O 1
ATOM 1001 N N . ASP A 1 123 ? -19.148 -6.320 9.946 1.00 89.75 123 ASP A N 1
ATOM 1002 C CA . ASP A 1 123 ? -18.936 -6.782 11.320 1.00 89.75 123 ASP A CA 1
ATOM 1003 C C . ASP A 1 123 ? -19.235 -5.670 12.346 1.00 89.75 123 ASP A C 1
ATOM 1005 O O . ASP A 1 123 ? -19.588 -5.942 13.495 1.00 89.75 123 ASP A O 1
ATOM 1009 N N . TYR A 1 124 ? -19.169 -4.402 11.927 1.00 87.88 124 TYR A N 1
ATOM 1010 C CA . TYR A 1 124 ? -19.554 -3.263 12.748 1.00 87.88 124 TYR A CA 1
ATOM 1011 C C . TYR A 1 124 ? -21.058 -3.260 13.038 1.00 87.88 124 TYR A C 1
ATOM 1013 O O . TYR A 1 124 ? -21.891 -2.925 12.197 1.00 87.88 124 TYR A O 1
ATOM 1021 N N . ASN A 1 125 ? -21.397 -3.550 14.291 1.00 79.56 125 ASN A N 1
ATOM 1022 C CA . ASN A 1 125 ? -22.752 -3.413 14.824 1.00 79.56 125 ASN A CA 1
ATOM 1023 C C . ASN A 1 125 ? -22.757 -2.614 16.143 1.00 79.56 125 ASN A C 1
ATOM 1025 O O . ASN A 1 125 ? -23.514 -2.900 17.070 1.00 79.56 125 ASN A O 1
ATOM 1029 N N . GLY A 1 126 ? -21.833 -1.650 16.255 1.00 75.81 126 GLY A N 1
ATOM 1030 C CA . GLY A 1 126 ? -21.553 -0.913 17.493 1.00 75.81 126 GLY A CA 1
ATOM 1031 C C . GLY A 1 126 ? -20.810 -1.731 18.559 1.00 75.81 126 GLY A C 1
ATOM 1032 O O . GLY A 1 126 ? -20.761 -1.313 19.713 1.00 75.81 126 GLY A O 1
ATOM 1033 N N . GLN A 1 127 ? -20.243 -2.880 18.192 1.00 82.38 127 GLN A N 1
ATOM 1034 C CA . GLN A 1 127 ? -19.485 -3.780 19.066 1.00 82.38 127 GLN A CA 1
ATOM 1035 C C . GLN A 1 127 ? -18.032 -3.914 18.600 1.00 82.38 127 GLN A C 1
ATOM 1037 O O . GLN A 1 127 ? -17.643 -3.313 17.599 1.00 82.38 127 GLN A O 1
ATOM 1042 N N . ASP A 1 128 ? -17.252 -4.701 19.339 1.00 87.00 128 ASP A N 1
ATOM 1043 C CA . ASP A 1 128 ? -15.862 -5.014 19.026 1.00 87.00 128 ASP A CA 1
ATOM 1044 C C . ASP A 1 128 ? -15.739 -5.645 17.623 1.00 87.00 128 ASP A C 1
ATOM 1046 O O . ASP A 1 128 ? -16.542 -6.498 17.241 1.00 87.00 128 ASP A O 1
ATOM 1050 N N . VAL A 1 129 ? -14.730 -5.227 16.855 1.00 92.12 129 VAL A N 1
ATOM 1051 C CA . VAL A 1 129 ? -14.473 -5.686 15.481 1.00 92.12 129 VAL A CA 1
ATOM 1052 C C . VAL A 1 129 ? -13.092 -6.327 15.417 1.00 92.12 129 VAL A C 1
ATOM 1054 O O . VAL A 1 129 ? -12.089 -5.684 15.723 1.00 92.12 129 VAL A O 1
ATOM 1057 N N . LEU A 1 130 ? -13.020 -7.588 14.998 1.00 91.50 130 LEU A N 1
ATOM 1058 C CA . LEU A 1 130 ? -11.757 -8.308 14.843 1.00 91.50 130 LEU A CA 1
ATOM 1059 C C . LEU A 1 130 ? -11.102 -7.946 13.502 1.00 91.50 130 LEU A C 1
ATOM 1061 O O . LEU A 1 130 ? -11.631 -8.270 12.438 1.00 91.50 130 LEU A O 1
ATOM 1065 N N . LEU A 1 131 ? -9.944 -7.287 13.554 1.00 91.44 131 LEU A N 1
ATOM 1066 C CA . LEU A 1 131 ? -9.198 -6.859 12.367 1.00 91.44 131 LEU A CA 1
ATOM 1067 C C . LEU A 1 131 ? -8.230 -7.937 11.883 1.00 91.44 131 LEU A C 1
ATOM 1069 O O . LEU A 1 131 ? -8.028 -8.123 10.691 1.00 91.44 131 LEU A O 1
ATOM 1073 N N . TYR A 1 132 ? -7.634 -8.679 12.802 1.00 88.00 132 TYR A N 1
ATOM 1074 C CA . TYR A 1 132 ? -6.672 -9.720 12.479 1.00 88.00 132 TYR A CA 1
ATOM 1075 C C . TYR A 1 132 ? -6.767 -10.826 13.513 1.00 88.00 132 TYR A C 1
ATOM 1077 O O . TYR A 1 132 ? -6.903 -10.539 14.700 1.00 88.00 132 TYR A O 1
ATOM 1085 N N . SER A 1 133 ? -6.695 -12.069 13.051 1.00 85.38 133 SER A N 1
ATOM 1086 C CA . SER A 1 133 ? -6.452 -13.240 13.885 1.00 85.38 133 SER A CA 1
ATOM 1087 C C . SER A 1 133 ? -5.557 -14.203 13.110 1.00 85.38 133 SER A C 1
ATOM 1089 O O . SER A 1 133 ? -5.733 -14.393 11.901 1.00 85.38 133 SER A O 1
ATOM 1091 N N . HIS A 1 134 ? -4.572 -14.766 13.798 1.00 79.31 134 HIS A N 1
ATOM 1092 C CA . HIS A 1 134 ? -3.676 -15.774 13.268 1.00 79.31 134 HIS A CA 1
ATOM 1093 C C . HIS A 1 134 ? -3.402 -16.846 14.320 1.00 79.31 134 HIS A C 1
ATOM 1095 O O . HIS A 1 134 ? -2.890 -16.562 15.408 1.00 79.31 134 HIS A O 1
ATOM 1101 N N . ASP A 1 135 ? -3.697 -18.090 13.951 1.00 70.75 135 ASP A N 1
ATOM 1102 C CA . ASP A 1 135 ? -3.450 -19.262 14.782 1.00 70.75 135 ASP A CA 1
ATOM 1103 C C . ASP A 1 135 ? -2.033 -19.779 14.560 1.00 70.75 135 ASP A C 1
ATOM 1105 O O . ASP A 1 135 ? -1.721 -20.383 13.528 1.00 70.75 135 ASP A O 1
ATOM 1109 N N . TYR A 1 136 ? -1.168 -19.611 15.559 1.00 60.53 136 TYR A N 1
ATOM 1110 C CA . TYR A 1 136 ? 0.163 -20.202 15.521 1.00 60.53 136 TYR A CA 1
ATOM 1111 C C . TYR A 1 136 ? 0.142 -21.605 16.139 1.00 60.53 136 TYR A C 1
ATOM 1113 O O . TYR A 1 136 ? 0.131 -21.773 17.358 1.00 60.53 136 TYR A O 1
ATOM 1121 N N . LEU A 1 137 ? 0.156 -22.641 15.290 1.00 55.94 137 LEU A N 1
ATOM 1122 C CA . LEU A 1 137 ? 0.361 -24.046 15.691 1.00 55.94 137 LEU A CA 1
ATOM 1123 C C . LEU A 1 137 ? -0.581 -24.550 16.814 1.00 55.94 137 LEU A C 1
ATOM 1125 O O . LEU A 1 137 ? -0.190 -25.399 17.615 1.00 55.94 137 LEU A O 1
ATOM 1129 N N . GLY A 1 138 ? -1.820 -24.049 16.881 1.00 53.38 138 GLY A N 1
ATOM 1130 C CA . GLY A 1 138 ? -2.822 -24.479 17.869 1.00 53.38 138 GLY A CA 1
ATOM 1131 C C . GLY A 1 138 ? -2.662 -23.885 19.277 1.00 53.38 138 GLY A C 1
ATOM 1132 O O . GLY A 1 138 ? -3.339 -24.339 20.200 1.00 53.38 138 GLY A O 1
ATOM 1133 N N . TYR A 1 139 ? -1.795 -22.883 19.452 1.00 52.59 139 TYR A N 1
ATOM 1134 C CA . TYR A 1 139 ? -1.715 -22.053 20.658 1.00 52.59 139 TYR A CA 1
ATOM 1135 C C . TYR A 1 139 ? -2.410 -20.700 20.417 1.00 52.59 139 TYR A C 1
ATOM 1137 O O . TYR A 1 139 ? -2.571 -20.305 19.269 1.00 52.59 139 TYR A O 1
ATOM 1145 N N . GLN A 1 140 ? -2.866 -20.055 21.503 1.00 60.47 140 GLN A N 1
ATOM 1146 C CA . GLN A 1 140 ? -3.686 -18.824 21.558 1.00 60.47 140 GLN A CA 1
ATOM 1147 C C . GLN A 1 140 ? -3.549 -17.876 20.352 1.00 60.47 140 GLN A C 1
ATOM 1149 O O . GLN A 1 140 ? -2.436 -17.543 19.957 1.00 60.47 140 GLN A O 1
ATOM 1154 N N . GLU A 1 141 ? -4.686 -17.397 19.835 1.00 71.62 141 GLU A N 1
ATOM 1155 C CA . GLU A 1 141 ? -4.740 -16.558 18.633 1.00 71.62 141 GLU A CA 1
ATOM 1156 C C . GLU A 1 141 ? -3.983 -15.231 18.834 1.00 71.62 141 GLU A C 1
ATOM 1158 O O . GLU A 1 141 ? -4.293 -14.451 19.745 1.00 71.62 141 GLU A O 1
ATOM 1163 N N . SER A 1 142 ? -3.000 -14.963 17.968 1.00 84.69 142 SER A N 1
ATOM 1164 C CA . SER A 1 142 ? -2.468 -13.611 17.789 1.00 84.69 142 SER A CA 1
ATOM 1165 C C . SER A 1 142 ? -3.551 -12.780 17.113 1.00 84.69 142 SER A C 1
ATOM 1167 O O . SER A 1 142 ? -4.008 -13.155 16.039 1.00 84.69 142 SER A O 1
ATOM 1169 N N . GLN A 1 143 ? -3.967 -11.662 17.703 1.00 90.38 143 GLN A N 1
ATOM 1170 C CA . GLN A 1 143 ? -5.075 -10.864 17.193 1.00 90.38 143 GLN A CA 1
ATOM 1171 C C . GLN A 1 143 ? -4.854 -9.356 17.298 1.00 90.38 143 GLN A C 1
ATOM 1173 O O . GLN A 1 143 ? -4.187 -8.858 18.207 1.00 90.38 143 GLN A O 1
ATOM 1178 N N . VAL A 1 144 ? -5.506 -8.633 16.390 1.00 93.06 144 VAL A N 1
ATOM 1179 C CA . VAL A 1 144 ? -5.734 -7.189 16.479 1.00 93.06 144 VAL A CA 1
ATOM 1180 C C . VAL A 1 144 ? -7.233 -6.959 16.414 1.00 93.06 144 VAL A C 1
ATOM 1182 O O . VAL A 1 144 ? -7.887 -7.391 15.464 1.00 93.06 144 VAL A O 1
ATOM 1185 N N . ALA A 1 145 ? -7.788 -6.281 17.411 1.00 94.44 145 ALA A N 1
ATOM 1186 C CA . ALA A 1 145 ? -9.212 -5.982 17.476 1.00 94.44 145 ALA A CA 1
ATOM 1187 C C . ALA A 1 145 ? -9.455 -4.512 17.812 1.00 94.44 145 ALA A C 1
ATOM 1189 O O . ALA A 1 145 ? -8.700 -3.895 18.558 1.00 94.44 145 ALA A O 1
ATOM 1190 N N . LEU A 1 146 ? -10.549 -3.969 17.294 1.00 95.81 146 LEU A N 1
ATOM 1191 C CA . LEU A 1 146 ? -11.131 -2.725 17.771 1.00 95.81 146 LEU A CA 1
ATOM 1192 C C . LEU A 1 146 ? -12.127 -3.052 18.866 1.00 95.81 146 LEU A C 1
ATOM 1194 O O . LEU A 1 146 ? -13.011 -3.879 18.661 1.00 95.81 146 LEU A O 1
ATOM 1198 N N . ARG A 1 147 ? -12.012 -2.386 20.008 1.00 94.56 147 ARG A N 1
ATOM 1199 C CA . ARG A 1 147 ? -12.923 -2.536 21.137 1.00 94.56 147 ARG A CA 1
ATOM 1200 C C . ARG A 1 147 ? -13.688 -1.253 21.385 1.00 94.56 147 ARG A C 1
ATOM 1202 O O . ARG A 1 147 ? -13.076 -0.194 21.515 1.00 94.56 147 ARG A O 1
ATOM 1209 N N . ASN A 1 148 ? -15.010 -1.350 21.476 1.00 91.50 148 ASN A N 1
ATOM 1210 C CA . ASN A 1 148 ? -15.863 -0.200 21.754 1.00 91.50 148 ASN A CA 1
ATOM 1211 C C . ASN A 1 148 ? -15.994 -0.012 23.270 1.00 91.50 148 ASN A C 1
ATOM 1213 O O . ASN A 1 148 ? -16.555 -0.856 23.970 1.00 91.50 148 ASN A O 1
ATOM 1217 N N . LEU A 1 149 ? -15.495 1.111 23.781 1.00 90.31 149 LEU A N 1
ATOM 1218 C CA . LEU A 1 149 ? -15.589 1.471 25.199 1.00 90.31 149 LEU A CA 1
ATOM 1219 C C . LEU A 1 149 ? -16.894 2.218 25.533 1.00 90.31 149 LEU A C 1
ATOM 1221 O O . LEU A 1 149 ? -17.166 2.512 26.696 1.00 90.31 149 LEU A O 1
ATOM 1225 N N . GLY A 1 150 ? -17.732 2.480 24.528 1.00 86.12 150 GLY A N 1
ATOM 1226 C CA . GLY A 1 150 ? -18.950 3.273 24.630 1.00 86.12 150 GLY A CA 1
ATOM 1227 C C . GLY A 1 150 ? -18.697 4.760 24.378 1.00 86.12 150 GLY A C 1
ATOM 1228 O O . GLY A 1 150 ? -17.562 5.220 24.314 1.00 86.12 150 GLY A O 1
ATOM 1229 N N . GLN A 1 151 ? -19.781 5.526 24.195 1.00 86.25 151 GLN A N 1
ATOM 1230 C CA . GLN A 1 151 ? -19.733 6.982 23.939 1.00 86.25 151 GLN A CA 1
ATOM 1231 C C . GLN A 1 151 ? -18.835 7.384 22.749 1.00 86.25 151 GLN A C 1
ATOM 1233 O O . GLN A 1 151 ? -18.301 8.490 22.704 1.00 86.25 151 GLN A O 1
ATOM 1238 N N . GLY A 1 152 ? -18.661 6.461 21.802 1.00 87.19 152 GLY A N 1
ATOM 1239 C CA . GLY A 1 152 ? -17.812 6.628 20.631 1.00 87.19 152 GLY A CA 1
ATOM 1240 C C . GLY A 1 152 ? -16.313 6.533 20.899 1.00 87.19 152 GLY A C 1
ATOM 1241 O O . GLY A 1 152 ? -15.542 6.835 19.996 1.00 87.19 152 GLY A O 1
ATOM 1242 N N . GLN A 1 153 ? -15.880 6.117 22.091 1.00 93.94 153 GLN A N 1
ATOM 1243 C CA . GLN A 1 153 ? -14.476 5.827 22.376 1.00 93.94 153 GLN A CA 1
ATOM 1244 C C . GLN A 1 153 ? -14.125 4.405 21.945 1.00 93.94 153 GLN A C 1
ATOM 1246 O O . GLN A 1 153 ? -14.835 3.451 22.272 1.00 93.94 153 GLN A O 1
ATOM 1251 N N . TRP A 1 154 ? -13.004 4.264 21.240 1.00 95.56 154 TRP A N 1
ATOM 1252 C CA . TRP A 1 154 ? -12.539 2.983 20.721 1.00 95.56 154 TRP A CA 1
ATOM 1253 C C . TRP A 1 154 ? -11.080 2.732 21.073 1.00 95.56 154 TRP A C 1
ATOM 1255 O O . TRP A 1 154 ? -10.284 3.656 21.241 1.00 95.56 154 TRP A O 1
ATOM 1265 N N . LEU A 1 155 ? -10.739 1.453 21.175 1.00 96.31 155 LEU A N 1
ATOM 1266 C CA . LEU A 1 155 ? -9.411 0.990 21.529 1.00 96.31 155 LEU A CA 1
ATOM 1267 C C . LEU A 1 155 ? -8.922 -0.044 20.521 1.00 96.31 155 LEU A C 1
ATOM 1269 O O . LEU A 1 155 ? -9.652 -0.972 20.192 1.00 96.31 155 LEU A O 1
ATOM 1273 N N . ILE A 1 156 ? -7.681 0.089 20.073 1.00 96.81 156 ILE A N 1
ATOM 1274 C CA . ILE A 1 156 ? -6.974 -0.954 19.335 1.00 96.81 156 ILE A CA 1
ATOM 1275 C C . ILE A 1 156 ? -6.312 -1.864 20.377 1.00 96.81 156 ILE A C 1
ATOM 1277 O O . ILE A 1 156 ? -5.471 -1.409 21.155 1.00 96.81 156 ILE A O 1
ATOM 1281 N N . ASP A 1 157 ? -6.738 -3.123 20.423 1.00 95.38 157 ASP A N 1
ATOM 1282 C CA . ASP A 1 157 ? -6.210 -4.179 21.290 1.00 95.38 157 ASP A CA 1
ATOM 1283 C C . ASP A 1 157 ? -5.360 -5.127 20.438 1.00 95.38 157 ASP A C 1
ATOM 1285 O O . ASP A 1 157 ? -5.881 -5.848 19.584 1.00 95.38 157 ASP A O 1
ATOM 1289 N N . GLU A 1 158 ? -4.049 -5.099 20.651 1.00 93.88 158 GLU A N 1
ATOM 1290 C CA . GLU A 1 158 ? -3.080 -5.967 19.988 1.00 93.88 158 GLU A CA 1
ATOM 1291 C C . GLU A 1 158 ? -2.592 -7.027 20.965 1.00 93.88 158 GLU A C 1
ATOM 1293 O O . GLU A 1 158 ? -2.090 -6.699 22.043 1.00 93.88 158 GLU A O 1
ATOM 1298 N N . LYS A 1 159 ? -2.685 -8.298 20.576 1.00 91.56 159 LYS A N 1
ATOM 1299 C CA . LYS A 1 159 ? -2.194 -9.435 21.357 1.00 91.56 159 LYS A CA 1
ATOM 1300 C C . LYS A 1 159 ? -1.427 -10.372 20.441 1.00 91.56 159 LYS A C 1
ATOM 1302 O O . LYS A 1 159 ? -2.023 -10.935 19.535 1.00 91.56 159 LYS A O 1
ATOM 1307 N N . TYR A 1 160 ? -0.138 -10.569 20.697 1.00 87.50 160 TYR A N 1
ATOM 1308 C CA . TYR A 1 160 ? 0.691 -11.516 19.949 1.00 87.50 160 TYR A CA 1
ATOM 1309 C C . TYR A 1 160 ? 1.277 -12.571 20.882 1.00 87.50 160 TYR A C 1
ATOM 1311 O O . TYR A 1 160 ? 1.850 -12.246 21.931 1.00 87.50 160 TYR A O 1
ATOM 1319 N N . PHE A 1 161 ? 1.153 -13.831 20.473 1.00 81.62 161 PHE A N 1
ATOM 1320 C CA . PHE A 1 161 ? 1.694 -14.994 21.169 1.00 81.62 161 PHE A CA 1
ATOM 1321 C C . PHE A 1 161 ? 2.658 -15.726 20.235 1.00 81.62 161 PHE A C 1
ATOM 1323 O O . PHE A 1 161 ? 2.265 -16.522 19.387 1.00 81.62 161 PHE A O 1
ATOM 1330 N N . LEU A 1 162 ? 3.948 -15.435 20.387 1.00 72.31 162 LEU A N 1
ATOM 1331 C CA . LEU A 1 162 ? 5.002 -15.968 19.529 1.00 72.31 162 LEU A CA 1
ATOM 1332 C C . LEU A 1 162 ? 5.678 -17.141 20.218 1.00 72.31 162 LEU A C 1
ATOM 1334 O O . LEU A 1 162 ? 6.666 -16.950 20.934 1.00 72.31 162 LEU A O 1
ATOM 1338 N N . SER A 1 163 ? 5.173 -18.353 19.974 1.00 65.94 163 SER A N 1
ATOM 1339 C CA . SER A 1 163 ? 5.615 -19.582 20.653 1.00 65.94 163 SER A CA 1
ATOM 1340 C C . SER A 1 163 ? 5.520 -19.454 22.189 1.00 65.94 163 SER A C 1
ATOM 1342 O O . SER A 1 163 ? 5.237 -18.384 22.715 1.00 65.94 163 SER A O 1
ATOM 1344 N N . GLY A 1 164 ? 5.690 -20.524 22.965 1.00 66.31 164 GLY A N 1
ATOM 1345 C CA . GLY A 1 164 ? 5.511 -20.459 24.432 1.00 66.31 164 GLY A CA 1
ATOM 1346 C C . GLY A 1 164 ? 6.428 -19.466 25.178 1.00 66.31 164 GLY A C 1
ATOM 1347 O O . GLY A 1 164 ? 6.309 -19.332 26.389 1.00 66.31 164 GLY A O 1
ATOM 1348 N N . GLU A 1 165 ? 7.332 -18.787 24.471 1.00 74.81 165 GLU A N 1
ATOM 1349 C CA . GLU A 1 165 ? 8.435 -17.990 25.004 1.00 74.81 165 GLU A CA 1
ATOM 1350 C C . GLU A 1 165 ? 8.158 -16.479 25.025 1.00 74.81 165 GLU A C 1
ATOM 1352 O O . GLU A 1 165 ? 8.819 -15.747 25.765 1.00 74.81 165 GLU A O 1
ATOM 1357 N N . PHE A 1 166 ? 7.199 -15.979 24.233 1.00 82.00 166 PHE A N 1
ATOM 1358 C CA . PHE A 1 166 ? 6.972 -14.537 24.119 1.00 82.00 166 PHE A CA 1
ATOM 1359 C C . PHE A 1 166 ? 5.498 -14.144 24.029 1.00 82.00 166 PHE A C 1
ATOM 1361 O O . PHE A 1 166 ? 4.737 -14.658 23.207 1.00 82.00 166 PHE A O 1
ATOM 1368 N N . ARG A 1 167 ? 5.132 -13.134 24.827 1.00 87.25 167 ARG A N 1
ATOM 1369 C CA . ARG A 1 167 ? 3.819 -12.485 24.793 1.00 87.25 167 ARG A CA 1
ATOM 1370 C C . ARG A 1 167 ? 3.968 -10.974 24.688 1.00 87.25 167 ARG A C 1
ATOM 1372 O O . ARG A 1 167 ? 4.652 -10.358 25.509 1.00 87.25 167 ARG A O 1
ATOM 1379 N N . PHE A 1 168 ? 3.257 -10.384 23.734 1.00 90.62 168 PHE A N 1
ATOM 1380 C CA . PHE A 1 168 ? 3.082 -8.941 23.600 1.00 90.62 168 PHE A CA 1
ATOM 1381 C C . PHE A 1 168 ? 1.604 -8.587 23.700 1.00 90.62 168 PHE A C 1
ATOM 1383 O O . PHE A 1 168 ? 0.770 -9.208 23.048 1.00 90.62 168 PHE A O 1
ATOM 1390 N N . GLU A 1 169 ? 1.292 -7.561 24.486 1.00 93.31 169 GLU A N 1
ATOM 1391 C CA . GLU A 1 169 ? -0.023 -6.927 24.491 1.00 93.31 169 GLU A CA 1
ATOM 1392 C C . GLU A 1 169 ? 0.134 -5.410 24.445 1.00 93.31 169 GLU A C 1
ATOM 1394 O O . GLU A 1 169 ? 0.949 -4.849 25.189 1.00 93.31 169 GLU A O 1
ATOM 1399 N N . ARG A 1 170 ? -0.664 -4.736 23.619 1.00 95.19 170 ARG A N 1
ATOM 1400 C CA . ARG A 1 170 ? -0.726 -3.275 23.573 1.00 95.19 170 ARG A CA 1
ATOM 1401 C C . ARG A 1 170 ? -2.167 -2.807 23.443 1.00 95.19 170 ARG A C 1
ATOM 1403 O O . ARG A 1 170 ? -2.943 -3.356 22.673 1.00 95.19 170 ARG A O 1
ATOM 1410 N N . GLU A 1 171 ? -2.487 -1.775 24.210 1.00 97.25 171 GLU A N 1
ATOM 1411 C CA . GLU A 1 171 ? -3.769 -1.082 24.162 1.00 97.25 171 GLU A CA 1
ATOM 1412 C C . GLU A 1 171 ? -3.514 0.364 23.711 1.00 97.25 171 GLU A C 1
ATOM 1414 O O . GLU A 1 171 ? -2.753 1.101 24.356 1.00 97.25 171 GLU A O 1
ATOM 1419 N N . THR A 1 172 ? -4.154 0.762 22.612 1.00 97.88 172 THR A N 1
ATOM 1420 C CA . THR A 1 172 ? -4.037 2.099 22.013 1.00 97.88 172 THR A CA 1
ATOM 1421 C C . THR A 1 172 ? -5.418 2.737 21.911 1.00 97.88 172 THR A C 1
ATOM 1423 O O . THR A 1 172 ? -6.279 2.244 21.189 1.00 97.88 172 THR A O 1
ATOM 1426 N N . GLU A 1 173 ? -5.650 3.830 22.635 1.00 97.31 173 GLU A N 1
ATOM 1427 C CA . GLU A 1 173 ? -6.900 4.596 22.570 1.00 97.31 173 GLU A CA 1
ATOM 1428 C C . GLU A 1 173 ? -6.922 5.446 21.296 1.00 97.31 173 GLU A C 1
ATOM 1430 O O . GLU A 1 173 ? -6.008 6.240 21.075 1.00 97.31 173 GLU A O 1
ATOM 1435 N N . ILE A 1 174 ? -7.952 5.288 20.465 1.00 96.81 174 ILE A N 1
ATOM 1436 C CA . ILE A 1 174 ? -8.090 6.009 19.194 1.00 96.81 174 ILE A CA 1
ATOM 1437 C C . ILE A 1 174 ? -8.342 7.501 19.456 1.00 96.81 174 ILE A C 1
ATOM 1439 O O . ILE A 1 174 ? -9.096 7.856 20.362 1.00 96.81 174 ILE A O 1
ATOM 1443 N N . PHE A 1 175 ? -7.717 8.387 18.670 1.00 94.50 175 PHE A N 1
ATOM 1444 C CA . PHE A 1 175 ? -7.893 9.836 18.839 1.00 94.50 175 PHE A CA 1
ATOM 1445 C C . PHE A 1 175 ? -9.298 10.316 18.467 1.00 94.50 175 PHE A C 1
ATOM 1447 O O . PHE A 1 175 ? -9.843 11.216 19.111 1.00 94.50 175 PHE A O 1
ATOM 1454 N N . GLU A 1 176 ? -9.865 9.763 17.398 1.00 94.56 176 GLU A N 1
ATOM 1455 C CA . GLU A 1 176 ? -11.195 10.110 16.925 1.00 94.56 176 GLU A CA 1
ATOM 1456 C C . GLU A 1 176 ? -12.308 9.470 17.760 1.00 94.56 176 GLU A C 1
ATOM 1458 O O . GLU A 1 176 ? -12.219 8.330 18.213 1.00 94.56 176 GLU A O 1
ATOM 1463 N N . ILE A 1 177 ? -13.415 10.200 17.895 1.00 93.88 177 ILE A N 1
ATOM 1464 C CA . ILE A 1 177 ? -14.660 9.666 18.444 1.00 93.88 177 ILE A CA 1
ATOM 1465 C C . ILE A 1 177 ? -15.487 9.106 17.282 1.00 93.88 177 ILE A C 1
ATOM 1467 O O . ILE A 1 177 ? -15.756 9.818 16.316 1.00 93.88 177 ILE A O 1
ATOM 1471 N N . ILE A 1 178 ? -15.911 7.847 17.389 1.00 93.69 178 ILE A N 1
ATOM 1472 C CA . ILE A 1 178 ? -16.663 7.122 16.359 1.00 93.69 178 ILE A CA 1
ATOM 1473 C C . ILE A 1 178 ? -18.050 6.764 16.908 1.00 93.69 178 ILE A C 1
ATOM 1475 O O . ILE A 1 178 ? -18.229 5.743 17.577 1.00 93.69 178 ILE A O 1
ATOM 1479 N N . ASN A 1 179 ? -19.042 7.606 16.619 1.00 91.44 179 ASN A N 1
ATOM 1480 C CA . ASN A 1 179 ? -20.426 7.469 17.087 1.00 91.44 179 ASN A CA 1
ATOM 1481 C C . ASN A 1 179 ? -21.384 6.922 16.024 1.00 91.44 179 ASN A C 1
ATOM 1483 O O . ASN A 1 179 ? -22.536 6.607 16.328 1.00 91.44 179 ASN A O 1
ATOM 1487 N N . SER A 1 180 ? -20.940 6.841 14.775 1.00 92.44 180 SER A N 1
ATOM 1488 C CA . SER A 1 180 ? -21.763 6.434 13.646 1.00 92.44 180 SER A CA 1
ATOM 1489 C C . SER A 1 180 ? -21.041 5.449 12.734 1.00 92.44 180 SER A C 1
ATOM 1491 O O . SER A 1 180 ? -19.813 5.377 12.690 1.00 92.44 180 SER A O 1
ATOM 1493 N N . PHE A 1 181 ? -21.835 4.719 11.952 1.00 93.19 181 PHE A N 1
ATOM 1494 C CA . PHE A 1 181 ? -21.326 3.825 10.917 1.00 93.19 181 PHE A CA 1
ATOM 1495 C C . PHE A 1 181 ? -20.445 4.553 9.892 1.00 93.19 181 PHE A C 1
ATOM 1497 O O . PHE A 1 181 ? -19.433 4.012 9.460 1.00 93.19 181 PHE A O 1
ATOM 1504 N N . GLU A 1 182 ? -20.802 5.784 9.517 1.00 94.88 182 GLU A N 1
ATOM 1505 C CA . GLU A 1 182 ? -20.034 6.545 8.529 1.00 94.88 182 GLU A CA 1
ATOM 1506 C C . GLU A 1 182 ? -18.672 6.984 9.086 1.00 94.88 182 GLU A C 1
ATOM 1508 O O . GLU A 1 182 ? -17.656 6.841 8.411 1.00 94.88 182 GLU A O 1
ATOM 1513 N N . GLU A 1 183 ? -18.615 7.430 10.345 1.00 95.00 183 GLU A N 1
ATOM 1514 C CA . GLU A 1 183 ? -17.342 7.727 11.018 1.00 95.00 183 GLU A CA 1
ATOM 1515 C C . GLU A 1 183 ? -16.469 6.474 11.133 1.00 95.00 183 GLU A C 1
ATOM 1517 O O . GLU A 1 183 ? -15.267 6.539 10.871 1.00 95.00 183 GLU A O 1
ATOM 1522 N N . PHE A 1 184 ? -17.074 5.322 11.448 1.00 95.25 184 PHE A N 1
ATOM 1523 C CA . PHE A 1 184 ? -16.357 4.052 11.496 1.00 95.25 184 PHE A CA 1
ATOM 1524 C C . PHE A 1 184 ? -15.790 3.696 10.125 1.00 95.25 184 PHE A C 1
ATOM 1526 O O . PHE A 1 184 ? -14.612 3.369 10.017 1.00 95.25 184 PHE A O 1
ATOM 1533 N N . ARG A 1 185 ? -16.600 3.813 9.066 1.00 95.88 185 ARG A N 1
ATOM 1534 C CA . ARG A 1 185 ? -16.188 3.544 7.686 1.00 95.88 185 ARG A CA 1
ATOM 1535 C C . ARG A 1 185 ? -15.005 4.416 7.264 1.00 95.88 185 ARG A C 1
ATOM 1537 O O . ARG A 1 185 ? -14.065 3.913 6.648 1.00 95.88 185 ARG A O 1
ATOM 1544 N N . ILE A 1 186 ? -15.033 5.706 7.593 1.00 95.81 186 ILE A N 1
ATOM 1545 C CA . ILE A 1 186 ? -13.929 6.628 7.299 1.00 95.81 186 ILE A CA 1
ATOM 1546 C C . ILE A 1 186 ? -12.672 6.205 8.058 1.00 95.81 186 ILE A C 1
ATOM 1548 O O . ILE A 1 186 ? -11.595 6.122 7.467 1.00 95.81 186 ILE A O 1
ATOM 1552 N N . TRP A 1 187 ? -12.805 5.922 9.353 1.00 96.31 187 TRP A N 1
ATOM 1553 C CA . TRP A 1 187 ? -11.674 5.554 10.195 1.00 96.31 187 TRP A CA 1
ATOM 1554 C C . TRP A 1 187 ? -11.037 4.233 9.749 1.00 96.31 187 TRP A C 1
ATOM 1556 O O . TRP A 1 187 ? -9.832 4.179 9.507 1.00 96.31 187 TRP A O 1
ATOM 1566 N N . ILE A 1 188 ? -11.845 3.188 9.540 1.00 96.06 188 ILE A N 1
ATOM 1567 C CA . ILE A 1 188 ? -11.343 1.870 9.144 1.00 96.06 188 ILE A CA 1
ATOM 1568 C C . ILE A 1 188 ? -10.720 1.889 7.747 1.00 96.06 188 ILE A C 1
ATOM 1570 O O . ILE A 1 188 ? -9.770 1.155 7.499 1.00 96.06 188 ILE A O 1
ATOM 1574 N N . THR A 1 189 ? -11.192 2.763 6.851 1.00 96.31 189 THR A N 1
ATOM 1575 C CA . THR A 1 189 ? -10.561 2.961 5.538 1.00 96.31 189 THR A CA 1
ATOM 1576 C C . THR A 1 189 ? -9.135 3.474 5.700 1.00 96.31 189 THR A C 1
ATOM 1578 O O . THR A 1 189 ? -8.216 2.862 5.165 1.00 96.31 189 THR A O 1
ATOM 1581 N N . LYS A 1 190 ? -8.927 4.528 6.503 1.00 95.69 190 LYS A N 1
ATOM 1582 C CA . LYS A 1 190 ? -7.580 5.055 6.781 1.00 95.69 190 LYS A CA 1
ATOM 1583 C C . LYS A 1 190 ? -6.685 4.005 7.434 1.00 95.69 190 LYS A C 1
ATOM 1585 O O . LYS A 1 190 ? -5.522 3.871 7.069 1.00 95.69 190 LYS A O 1
ATOM 1590 N N . PHE A 1 191 ? -7.236 3.255 8.387 1.00 95.50 191 PHE A N 1
ATOM 1591 C CA . PHE A 1 191 ? -6.502 2.208 9.086 1.00 95.50 191 PHE A CA 1
ATOM 1592 C C . PHE A 1 191 ? -6.069 1.087 8.134 1.00 95.50 191 PHE A C 1
ATOM 1594 O O . PHE A 1 191 ? -4.902 0.715 8.120 1.00 95.50 191 PHE A O 1
ATOM 1601 N N . VAL A 1 192 ? -6.974 0.582 7.289 1.00 94.81 192 VAL A N 1
ATOM 1602 C CA . VAL A 1 192 ? -6.642 -0.439 6.284 1.00 94.81 192 VAL A CA 1
ATOM 1603 C C . VAL A 1 192 ? -5.646 0.103 5.266 1.00 94.81 192 VAL A C 1
ATOM 1605 O O . VAL A 1 192 ? -4.724 -0.605 4.885 1.00 94.81 192 VAL A O 1
ATOM 1608 N N . GLU A 1 193 ? -5.774 1.351 4.825 1.00 92.75 193 GLU A N 1
ATOM 1609 C CA . GLU A 1 193 ? -4.807 1.934 3.894 1.00 92.75 193 GLU A CA 1
ATOM 1610 C C . GLU A 1 193 ? -3.384 1.942 4.456 1.00 92.75 193 GLU A C 1
ATOM 1612 O O . GLU A 1 193 ? -2.465 1.610 3.699 1.00 92.75 193 GLU A O 1
ATOM 1617 N N . ALA A 1 194 ? -3.239 2.254 5.748 1.00 92.38 194 ALA A N 1
ATOM 1618 C CA . ALA A 1 194 ? -1.966 2.312 6.457 1.00 92.38 194 ALA A CA 1
ATOM 1619 C C . ALA A 1 194 ? -1.412 0.939 6.867 1.00 92.38 194 ALA A C 1
ATOM 1621 O O . ALA A 1 194 ? -0.203 0.769 6.813 1.00 92.38 194 ALA A O 1
ATOM 1622 N N . TYR A 1 195 ? -2.273 -0.013 7.255 1.00 91.81 195 TYR A N 1
ATOM 1623 C CA . TYR A 1 195 ? -1.866 -1.290 7.868 1.00 91.81 195 TYR A CA 1
ATOM 1624 C C . TYR A 1 195 ? -2.160 -2.545 7.048 1.00 91.81 195 TYR A C 1
ATOM 1626 O O . TYR A 1 195 ? -2.012 -3.664 7.546 1.00 91.81 195 TYR A O 1
ATOM 1634 N N . PHE A 1 196 ? -2.648 -2.403 5.813 1.00 89.00 196 PHE A N 1
ATOM 1635 C CA . PHE A 1 196 ? -2.991 -3.557 4.981 1.00 89.00 196 PHE A CA 1
ATOM 1636 C C . PHE A 1 196 ? -1.808 -4.507 4.803 1.00 89.00 196 PHE A C 1
ATOM 1638 O O . PHE A 1 196 ? -1.983 -5.712 4.958 1.00 89.00 196 PHE A O 1
ATOM 1645 N N . ASP A 1 197 ? -0.621 -3.988 4.487 1.00 85.00 197 ASP A N 1
ATOM 1646 C CA . ASP A 1 197 ? 0.532 -4.836 4.192 1.00 85.00 197 ASP A CA 1
ATOM 1647 C C . ASP A 1 197 ? 1.040 -5.540 5.458 1.00 85.00 197 ASP A C 1
ATOM 1649 O O . ASP A 1 197 ? 1.387 -6.720 5.420 1.00 85.00 197 ASP A O 1
ATOM 1653 N N . GLU A 1 198 ? 0.999 -4.859 6.597 1.00 88.00 198 GLU A N 1
ATOM 1654 C CA . GLU A 1 198 ? 1.346 -5.387 7.908 1.00 88.00 198 GLU A CA 1
ATOM 1655 C C . GLU A 1 198 ? 0.395 -6.527 8.289 1.00 88.00 198 GLU A C 1
ATOM 1657 O O . GLU A 1 198 ? 0.840 -7.645 8.546 1.00 88.00 198 GLU A O 1
ATOM 1662 N N . LEU A 1 199 ? -0.917 -6.279 8.268 1.00 84.12 199 LEU A N 1
ATOM 1663 C CA . LEU A 1 199 ? -1.916 -7.247 8.726 1.00 84.12 199 LEU A CA 1
ATOM 1664 C C . LEU A 1 199 ? -2.123 -8.406 7.750 1.00 84.12 199 LEU A C 1
ATOM 1666 O O . LEU A 1 199 ? -2.313 -9.539 8.182 1.00 84.12 199 LEU A O 1
ATOM 1670 N N . TYR A 1 200 ? -2.118 -8.141 6.442 1.00 79.31 200 TYR A N 1
ATOM 1671 C CA . TYR A 1 200 ? -2.475 -9.141 5.434 1.00 79.31 200 TYR A CA 1
ATOM 1672 C C . TYR A 1 200 ? -1.276 -9.963 4.958 1.00 79.31 200 TYR A C 1
ATOM 1674 O O . TYR A 1 200 ? -1.421 -11.150 4.675 1.00 79.31 200 TYR A O 1
ATOM 1682 N N . ASN A 1 201 ? -0.087 -9.357 4.888 1.00 77.62 201 ASN A N 1
ATOM 1683 C CA . ASN A 1 201 ? 1.129 -10.059 4.470 1.00 77.62 201 ASN A CA 1
ATOM 1684 C C . ASN A 1 201 ? 2.002 -10.488 5.659 1.00 77.62 201 ASN A C 1
ATOM 1686 O O . ASN A 1 201 ? 3.082 -11.040 5.446 1.00 77.62 201 ASN A O 1
ATOM 1690 N N . HIS A 1 202 ? 1.546 -10.254 6.896 1.00 75.19 202 HIS A N 1
ATOM 1691 C CA . HIS A 1 202 ? 2.283 -10.551 8.129 1.00 75.19 202 HIS A CA 1
ATOM 1692 C C . HIS A 1 202 ? 3.657 -9.858 8.173 1.00 75.19 202 HIS A C 1
ATOM 1694 O O . HIS A 1 202 ? 4.650 -10.414 8.646 1.00 75.19 202 HIS A O 1
ATOM 1700 N N . LEU A 1 203 ? 3.730 -8.637 7.634 1.00 78.44 203 LEU A N 1
ATOM 1701 C CA . LEU A 1 203 ? 4.972 -7.877 7.468 1.00 78.44 203 LEU A CA 1
ATOM 1702 C C . LEU A 1 203 ? 5.189 -6.880 8.609 1.00 78.44 203 LEU A C 1
ATOM 1704 O O . LEU A 1 203 ? 5.423 -5.698 8.376 1.00 78.44 203 LEU A O 1
ATOM 1708 N N . PHE A 1 204 ? 5.131 -7.339 9.856 1.00 82.75 204 PHE A N 1
ATOM 1709 C CA . PHE A 1 204 ? 5.456 -6.500 11.008 1.00 82.75 204 PHE A CA 1
ATOM 1710 C C . PHE A 1 204 ? 6.164 -7.293 12.103 1.00 82.75 204 PHE A C 1
ATOM 1712 O O . PHE A 1 204 ? 6.108 -8.521 12.172 1.00 82.75 204 PHE A O 1
ATOM 1719 N N . ASN A 1 205 ? 6.878 -6.574 12.964 1.00 84.56 205 ASN A N 1
ATOM 1720 C CA . ASN A 1 205 ? 7.563 -7.179 14.092 1.00 84.56 205 ASN A CA 1
ATOM 1721 C C . ASN A 1 205 ? 6.569 -7.386 15.239 1.00 84.56 205 ASN A C 1
ATOM 1723 O O . ASN A 1 205 ? 6.339 -6.484 16.040 1.00 84.56 205 ASN A O 1
ATOM 1727 N N . GLU A 1 206 ? 6.014 -8.590 15.361 1.00 79.94 206 GLU A N 1
ATOM 1728 C CA . GLU A 1 206 ? 5.069 -8.951 16.432 1.00 79.94 206 GLU A CA 1
ATOM 1729 C C . GLU A 1 206 ? 5.624 -8.716 17.859 1.00 79.94 206 GLU A C 1
ATOM 1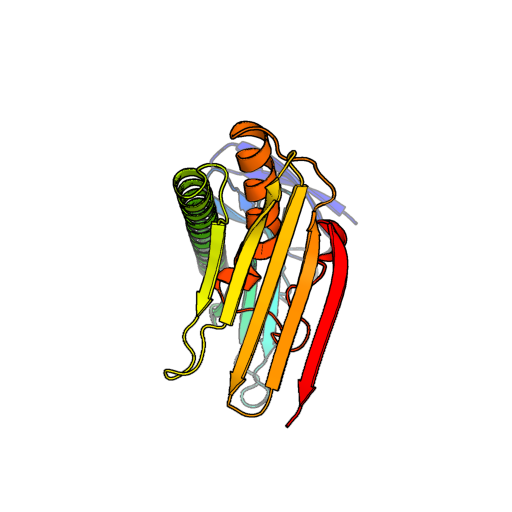731 O O . GLU A 1 206 ? 4.861 -8.592 18.815 1.00 79.94 206 GLU A O 1
ATOM 1736 N N . ARG A 1 207 ? 6.951 -8.576 18.036 1.00 84.00 207 ARG A N 1
ATOM 1737 C CA . ARG A 1 207 ? 7.557 -8.197 19.332 1.00 84.00 207 ARG A CA 1
ATOM 1738 C C . ARG A 1 207 ? 7.421 -6.713 19.677 1.00 84.00 207 ARG A C 1
ATOM 1740 O O . ARG A 1 207 ? 7.617 -6.305 20.832 1.00 84.00 207 ARG A O 1
ATOM 1747 N N . GLU A 1 208 ? 7.145 -5.896 18.676 1.00 84.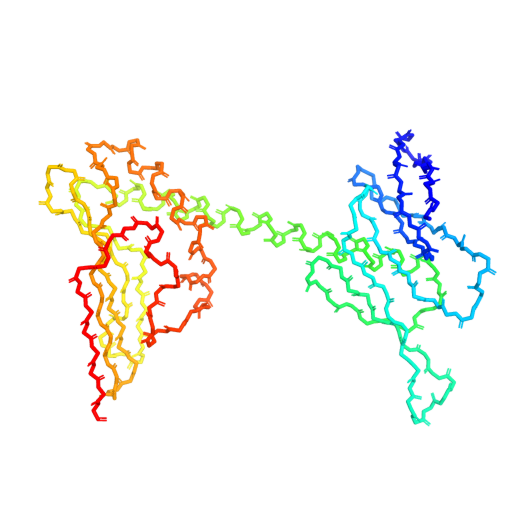94 208 GLU A N 1
ATOM 1748 C CA . GLU A 1 208 ? 7.026 -4.442 18.755 1.00 84.94 208 GLU A CA 1
ATOM 1749 C C . GLU A 1 208 ? 5.588 -3.969 18.519 1.00 84.94 208 GLU A C 1
ATOM 1751 O O . GLU A 1 208 ? 5.236 -2.890 18.992 1.00 84.94 208 GLU A O 1
ATOM 1756 N N . GLY A 1 209 ? 4.761 -4.818 17.906 1.00 87.94 209 GLY A N 1
ATOM 1757 C CA . GLY A 1 209 ? 3.389 -4.527 17.513 1.00 87.94 209 GLY A CA 1
ATOM 1758 C C . GLY A 1 209 ? 3.315 -3.858 16.144 1.00 87.94 209 GLY A C 1
ATOM 1759 O O . GLY A 1 209 ? 4.305 -3.794 15.413 1.00 87.94 209 GLY A O 1
ATOM 1760 N N . LEU A 1 21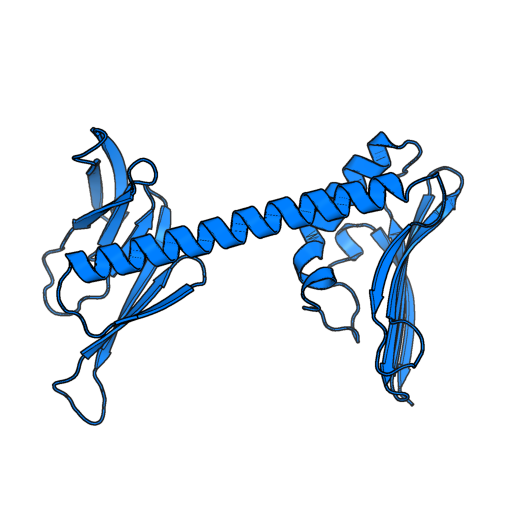0 ? 2.134 -3.355 15.789 1.00 92.25 210 LEU A N 1
ATOM 1761 C CA . LEU A 1 210 ? 1.934 -2.564 14.579 1.00 92.25 210 LEU A CA 1
ATOM 1762 C C . LEU A 1 210 ? 2.825 -1.304 14.595 1.00 92.25 210 LEU A C 1
ATOM 1764 O O . LEU A 1 210 ? 2.821 -0.563 15.589 1.00 92.25 210 LEU A O 1
ATOM 1768 N N . PRO A 1 211 ? 3.604 -1.046 13.532 1.00 90.44 211 PRO A N 1
ATOM 1769 C CA . PRO A 1 211 ? 4.489 0.113 13.460 1.00 90.44 211 PRO A CA 1
ATOM 1770 C C . PRO A 1 211 ? 3.680 1.412 13.392 1.00 90.44 211 PRO A C 1
ATOM 1772 O O . PRO A 1 211 ? 2.624 1.444 12.782 1.00 90.44 211 PRO A O 1
ATOM 1775 N N . HIS A 1 212 ? 4.157 2.505 13.989 1.00 91.12 212 HIS A N 1
ATOM 1776 C CA . HIS A 1 212 ? 3.503 3.824 13.896 1.00 91.12 212 HIS A CA 1
ATOM 1777 C C . HIS A 1 212 ? 2.037 3.879 14.381 1.00 91.12 212 HIS A C 1
ATOM 1779 O O . HIS A 1 212 ? 1.308 4.794 14.007 1.00 91.12 212 HIS A O 1
ATOM 1785 N N . ILE A 1 213 ? 1.585 2.939 15.226 1.00 93.94 213 ILE A N 1
ATOM 1786 C CA . ILE A 1 213 ? 0.191 2.915 15.724 1.00 93.94 213 ILE A CA 1
ATOM 1787 C C . ILE A 1 213 ? -0.182 4.197 16.473 1.00 93.94 213 ILE A C 1
ATOM 1789 O O . ILE A 1 213 ? -1.351 4.563 16.576 1.00 93.94 213 ILE A O 1
ATOM 1793 N N . GLU A 1 214 ? 0.830 4.891 16.985 1.00 94.00 214 GLU A N 1
ATOM 1794 C CA . GLU A 1 214 ? 0.732 6.179 17.649 1.00 94.00 214 GLU A CA 1
ATOM 1795 C C . GLU A 1 214 ? 0.187 7.290 16.730 1.00 94.00 214 GLU A C 1
ATOM 1797 O O . GLU A 1 214 ? -0.238 8.333 17.222 1.00 94.00 214 GLU A O 1
ATOM 1802 N N . GLU A 1 215 ? 0.170 7.088 15.407 1.00 94.19 215 GLU A N 1
ATOM 1803 C CA . GLU A 1 215 ? -0.489 7.989 14.452 1.00 94.19 215 GLU A CA 1
ATOM 1804 C C . GLU A 1 215 ? -2.021 7.890 14.517 1.00 94.19 215 GLU A C 1
ATOM 1806 O O . GLU A 1 215 ? -2.716 8.858 14.211 1.00 94.19 215 GLU A O 1
ATOM 1811 N N . PHE A 1 216 ? -2.549 6.747 14.963 1.00 94.44 216 PHE A N 1
ATOM 1812 C CA . PHE A 1 216 ? -3.985 6.479 15.081 1.00 94.44 216 PHE A CA 1
ATOM 1813 C C . PHE A 1 216 ? -4.525 6.695 16.495 1.00 94.44 216 PHE A C 1
ATOM 1815 O O . PHE A 1 216 ? -5.739 6.782 16.694 1.00 94.44 216 PHE A O 1
ATOM 1822 N N . GLY A 1 217 ? -3.647 6.774 17.493 1.00 95.00 217 GLY A N 1
ATOM 1823 C CA . GLY A 1 217 ? -4.085 6.887 18.870 1.00 95.00 217 GLY A CA 1
ATOM 1824 C C . GLY A 1 217 ? -2.973 7.045 19.891 1.00 95.00 217 GLY A C 1
ATOM 1825 O O . GLY A 1 217 ? -1.781 7.060 19.597 1.00 95.00 217 GLY A O 1
ATOM 1826 N N . LYS A 1 218 ? -3.381 7.145 21.151 1.00 96.88 218 LYS A N 1
ATOM 1827 C CA . LYS A 1 218 ? -2.478 7.208 22.292 1.00 96.88 218 LYS A CA 1
ATOM 1828 C C . LYS A 1 218 ? -2.302 5.818 22.884 1.00 96.88 218 LYS A C 1
ATOM 1830 O O . LYS A 1 218 ? -3.249 5.231 23.402 1.00 96.88 218 LYS A O 1
ATOM 1835 N N . VAL A 1 219 ? -1.071 5.318 22.891 1.00 96.94 219 VAL A N 1
ATOM 1836 C CA . VAL A 1 219 ? -0.743 4.075 23.597 1.00 96.94 219 VAL A CA 1
ATOM 1837 C C . VAL A 1 219 ? -0.912 4.292 25.100 1.00 96.94 219 VAL A C 1
ATOM 1839 O O . VAL A 1 219 ? -0.238 5.138 25.695 1.00 96.94 219 VAL A O 1
ATOM 1842 N N . ILE A 1 220 ? -1.819 3.535 25.717 1.00 96.88 220 ILE A N 1
ATOM 1843 C CA . ILE A 1 220 ? -2.120 3.640 27.152 1.00 96.88 220 ILE A CA 1
ATOM 1844 C C . ILE A 1 220 ? -1.473 2.519 27.962 1.00 96.88 220 ILE A C 1
ATOM 1846 O O . ILE A 1 220 ? -1.195 2.699 29.150 1.00 96.88 220 ILE A O 1
ATOM 1850 N N . ARG A 1 221 ? -1.195 1.374 27.331 1.00 96.06 221 ARG A N 1
ATOM 1851 C CA . ARG A 1 221 ? -0.596 0.218 27.997 1.00 96.06 221 ARG A CA 1
ATOM 1852 C C . ARG A 1 221 ? 0.204 -0.632 27.023 1.00 96.06 221 ARG A C 1
ATOM 1854 O O . ARG A 1 221 ? -0.239 -0.902 25.914 1.00 96.06 221 ARG A O 1
ATOM 1861 N N . ILE A 1 222 ? 1.358 -1.105 27.490 1.00 95.19 222 ILE A N 1
ATOM 1862 C CA . ILE A 1 222 ? 2.174 -2.119 26.819 1.00 95.19 222 ILE A CA 1
ATOM 1863 C C . ILE A 1 222 ? 2.573 -3.162 27.863 1.00 95.19 222 ILE A C 1
ATOM 1865 O O . ILE A 1 222 ? 3.043 -2.811 28.948 1.00 95.19 222 ILE A O 1
ATOM 1869 N N . LYS A 1 223 ? 2.413 -4.443 27.536 1.00 92.69 223 LYS A N 1
ATOM 1870 C CA . LYS A 1 223 ? 2.894 -5.573 28.328 1.00 92.69 223 LYS A CA 1
ATOM 1871 C C . LYS A 1 223 ? 3.759 -6.469 27.446 1.00 92.69 223 LYS A C 1
ATOM 1873 O O . LYS A 1 223 ? 3.332 -6.869 26.369 1.00 92.69 223 LYS A O 1
ATOM 1878 N N . LYS A 1 224 ? 4.968 -6.786 27.911 1.00 90.56 224 LYS A N 1
ATOM 1879 C CA . LYS A 1 224 ? 5.878 -7.728 27.248 1.00 90.56 224 LYS A CA 1
ATOM 1880 C C . LYS A 1 224 ? 6.367 -8.749 28.266 1.00 90.56 224 LYS A C 1
ATOM 1882 O O . LYS A 1 224 ? 6.872 -8.356 29.316 1.00 90.56 224 LYS A O 1
ATOM 1887 N N . GLU A 1 225 ? 6.210 -10.029 27.962 1.00 84.12 225 GLU A N 1
ATOM 1888 C CA . GLU A 1 225 ? 6.746 -11.135 28.758 1.00 84.12 225 GLU A CA 1
ATOM 1889 C C . GLU A 1 225 ? 7.708 -11.945 27.885 1.00 84.12 225 GLU A C 1
ATOM 1891 O O . GLU A 1 225 ? 7.372 -12.317 26.761 1.00 84.12 225 GLU A O 1
ATOM 1896 N N . LEU A 1 226 ? 8.909 -12.177 28.412 1.00 77.56 226 LEU A N 1
ATOM 1897 C CA . LEU A 1 226 ? 9.905 -13.109 27.890 1.00 77.56 226 LEU A CA 1
ATOM 1898 C C . LEU A 1 226 ? 10.022 -14.216 28.943 1.00 77.56 226 LEU A C 1
ATOM 1900 O O . LEU A 1 226 ? 10.329 -13.891 30.095 1.00 77.56 226 LEU A O 1
ATOM 1904 N N . GLN A 1 227 ? 9.697 -15.460 28.583 1.00 62.62 227 GLN A N 1
ATOM 1905 C CA . GLN A 1 227 ? 9.890 -16.624 29.462 1.00 62.62 227 GLN A CA 1
ATOM 1906 C C . GLN A 1 227 ? 11.302 -17.191 29.336 1.00 62.62 227 GLN A C 1
ATOM 1908 O O . GLN A 1 227 ? 11.849 -17.180 28.211 1.00 62.62 227 GLN A O 1
#

pLDDT: mean 85.24, std 10.51, range [49.66, 97.88]

Sequence (227 aa):
MCEKIIRCHKCDKEYKIKNKNHFICICSECMTGYTIETLDETKMDYDIFLDEKKVGYIEERINPVVKSHVARKIHCLGECVRTESKDVNEIIDEIINAIKQAHEKEVINQDNKKTLIEKYCKDYNGQDVLLYSHDYLGYQESQVALRNLGQGQWLIDEKYFLSGEFRFERETEIFEIINSFEEFRIWITKFVEAYFDELYNHLFNEREGLPHIEEFGKVIRIKKELQ